Protein AF-A0A4D4LJD0-F1 (afdb_monomer)

Nearest PDB structures (foldseek):
  4jgb-assembly2_B  TM=9.086E-01  e=4.019E-17  Burkholderia pseudomallei K96243
  4jgb-assembly1_A  TM=9.087E-01  e=4.270E-17  Burkholderia pseudomallei K96243
  3dhn-assembly1_A  TM=8.933E-01  e=5.138E-14  Bacteroides thetaiotaomicron
  4r01-assembly1_A  TM=8.841E-01  e=6.555E-13  Streptococcus pneumoniae TIGR4
  3h2s-assembly1_B  TM=8.379E-01  e=2.349E-09  Lacticaseibacillus paracasei ATCC 334

pLDDT: mean 95.94, std 3.73, range [65.38, 98.88]

Structure (mmCIF, N/CA/C/O backbone):
data_AF-A0A4D4LJD0-F1
#
_entry.id   AF-A0A4D4LJD0-F1
#
loop_
_atom_site.group_PDB
_atom_site.id
_atom_site.type_symbol
_atom_site.label_atom_id
_atom_site.label_alt_id
_atom_site.label_comp_id
_atom_site.label_asym_id
_atom_site.label_entity_id
_atom_site.label_seq_id
_atom_site.pdbx_PDB_ins_code
_atom_site.Cartn_x
_atom_site.Cartn_y
_atom_site.Cartn_z
_atom_site.occupancy
_atom_site.B_iso_or_equiv
_atom_site.auth_seq_id
_atom_site.auth_comp_id
_atom_site.auth_asym_id
_atom_site.auth_atom_id
_atom_site.pdbx_PDB_model_num
ATOM 1 N N . MET A 1 1 ? -5.040 16.635 0.178 1.00 65.38 1 MET A N 1
ATOM 2 C CA . MET A 1 1 ? -4.398 15.712 1.140 1.00 65.38 1 MET A CA 1
ATOM 3 C C . MET A 1 1 ? -5.497 15.085 1.986 1.00 65.38 1 MET A C 1
ATOM 5 O O . MET A 1 1 ? -6.506 15.746 2.189 1.00 65.38 1 MET A O 1
ATOM 9 N N . LEU A 1 2 ? -5.352 13.824 2.397 1.00 83.06 2 LEU A N 1
ATOM 10 C CA . LEU A 1 2 ? -6.368 13.099 3.167 1.00 83.06 2 LEU A CA 1
ATOM 11 C C . LEU A 1 2 ? -6.482 13.700 4.582 1.00 83.06 2 LEU A C 1
ATOM 13 O O . LEU A 1 2 ? -5.538 13.611 5.368 1.00 83.06 2 LEU A O 1
ATOM 17 N N . ASP A 1 3 ? -7.604 14.363 4.868 1.00 92.44 3 ASP A N 1
ATOM 18 C CA . ASP A 1 3 ? -7.861 15.051 6.138 1.00 92.44 3 ASP A CA 1
ATOM 19 C C . ASP A 1 3 ? -8.404 14.082 7.198 1.00 92.44 3 ASP A C 1
ATOM 21 O O . ASP A 1 3 ? -9.413 13.410 6.984 1.00 92.44 3 ASP A O 1
ATOM 25 N N . ALA A 1 4 ? -7.742 14.011 8.355 1.00 95.88 4 ALA A N 1
ATOM 26 C CA . ALA A 1 4 ? -8.084 13.048 9.400 1.00 95.88 4 ALA A CA 1
ATOM 27 C C . ALA A 1 4 ? -9.468 13.303 10.018 1.00 95.88 4 ALA A C 1
ATOM 29 O O . ALA A 1 4 ? -10.163 12.347 10.358 1.00 95.88 4 ALA A O 1
ATOM 30 N N . ALA A 1 5 ? -9.883 14.568 10.155 1.00 96.12 5 ALA A N 1
ATOM 31 C CA . ALA A 1 5 ? -11.181 14.909 10.737 1.00 96.12 5 ALA A CA 1
ATOM 32 C C . ALA A 1 5 ? -12.332 14.507 9.804 1.00 96.12 5 ALA A C 1
ATOM 34 O O . ALA A 1 5 ? -13.302 13.890 10.244 1.00 96.12 5 ALA A O 1
ATOM 35 N N . SER A 1 6 ? -12.187 14.783 8.506 1.00 95.31 6 SER A N 1
ATOM 36 C CA . SER A 1 6 ? -13.123 14.350 7.471 1.00 95.31 6 SER A CA 1
ATOM 37 C C . SER A 1 6 ? -13.235 12.825 7.404 1.00 95.31 6 SER A C 1
ATOM 39 O O . SER A 1 6 ? -14.349 12.304 7.371 1.00 95.31 6 SER A O 1
ATOM 41 N N . VAL A 1 7 ? -12.110 12.098 7.466 1.00 96.31 7 VAL A N 1
ATOM 42 C CA . VAL A 1 7 ? -12.132 10.626 7.514 1.00 96.31 7 VAL A CA 1
ATOM 43 C C . VAL A 1 7 ? -12.836 10.136 8.773 1.00 96.31 7 VAL A C 1
ATOM 45 O O . VAL A 1 7 ? -13.724 9.300 8.665 1.00 96.31 7 VAL A O 1
ATOM 48 N N . ALA A 1 8 ? -12.500 10.673 9.949 1.00 97.19 8 ALA A N 1
ATOM 49 C CA . ALA A 1 8 ? -13.136 10.280 11.205 1.00 97.19 8 ALA A CA 1
ATOM 50 C C . ALA A 1 8 ? -14.661 10.468 11.153 1.00 97.19 8 ALA A C 1
ATOM 52 O O . ALA A 1 8 ? -15.401 9.589 11.581 1.00 97.19 8 ALA A O 1
ATOM 53 N N . ALA A 1 9 ? -15.147 11.572 10.583 1.00 95.69 9 ALA A N 1
ATOM 54 C CA . ALA A 1 9 ? -16.581 11.796 10.418 1.00 95.69 9 ALA A CA 1
ATOM 55 C C . ALA A 1 9 ? -17.243 10.770 9.475 1.00 95.69 9 ALA A C 1
ATOM 57 O O . ALA A 1 9 ? -18.384 10.375 9.705 1.00 95.69 9 ALA A O 1
ATOM 58 N N . GLY A 1 10 ? -16.532 10.324 8.433 1.00 95.62 10 GLY A N 1
ATOM 59 C CA . GLY A 1 10 ? -17.052 9.402 7.419 1.00 95.62 10 GLY A CA 1
ATOM 60 C C . GLY A 1 10 ? -17.043 7.918 7.799 1.00 95.62 10 GLY A C 1
ATOM 61 O O . GLY A 1 10 ? -17.689 7.131 7.115 1.00 95.62 10 GLY A O 1
ATOM 62 N N . ILE A 1 11 ? -16.333 7.520 8.861 1.00 96.19 11 ILE A N 1
ATOM 63 C CA . ILE A 1 11 ? -16.153 6.101 9.237 1.00 96.19 11 ILE A CA 1
ATOM 64 C C . ILE A 1 11 ? -16.968 5.673 10.464 1.00 96.19 11 ILE A C 1
ATOM 66 O O . ILE A 1 11 ? -16.764 4.584 11.004 1.00 96.19 11 ILE A O 1
ATOM 70 N N . SER A 1 12 ? -17.895 6.519 10.917 1.00 94.81 12 SER A N 1
ATOM 71 C CA . SER A 1 12 ? -18.744 6.207 12.065 1.00 94.81 12 SER A CA 1
ATOM 72 C C . SER A 1 12 ? -19.576 4.946 11.810 1.00 94.81 12 SER A C 1
ATOM 74 O O . SER A 1 12 ? -20.258 4.830 10.795 1.00 94.81 12 SER A O 1
ATOM 76 N N . GLY A 1 13 ? -19.509 3.991 12.739 1.00 95.19 13 GLY A N 1
ATOM 77 C CA . GLY A 1 13 ? -20.235 2.722 12.649 1.00 95.19 13 GLY A CA 1
ATOM 78 C C . GLY A 1 13 ? -19.604 1.661 11.739 1.00 95.19 13 GLY A C 1
ATOM 79 O O . GLY A 1 13 ? -20.151 0.566 11.671 1.00 95.19 13 GLY A O 1
ATOM 80 N N . LEU A 1 14 ? -18.469 1.936 11.083 1.00 97.38 14 LEU A N 1
ATOM 81 C CA . LEU A 1 14 ? -17.773 0.937 10.266 1.00 97.38 14 LEU A CA 1
ATOM 82 C C . LEU A 1 14 ? -16.958 -0.045 11.117 1.00 97.38 14 LEU A C 1
ATOM 84 O O . LEU A 1 14 ? -16.193 0.361 11.998 1.00 97.38 14 LEU A O 1
ATOM 88 N N . ASP A 1 15 ? -17.033 -1.328 10.767 1.00 97.75 15 ASP A N 1
ATOM 89 C CA . ASP A 1 15 ? -16.158 -2.368 11.319 1.00 97.75 15 ASP A CA 1
ATOM 90 C C . ASP A 1 15 ? -14.787 -2.386 10.627 1.00 97.75 15 ASP A C 1
ATOM 92 O O . ASP A 1 15 ? -13.752 -2.537 11.279 1.00 97.75 15 ASP A O 1
ATOM 96 N N . VAL A 1 16 ? -14.763 -2.187 9.304 1.00 98.44 16 VAL A N 1
ATOM 97 C CA . VAL A 1 16 ? -13.546 -2.211 8.480 1.00 98.44 16 VAL A CA 1
ATOM 98 C C . VAL A 1 16 ? -13.505 -0.998 7.549 1.00 98.44 16 VAL A C 1
ATOM 100 O O . VAL A 1 16 ? -14.482 -0.674 6.878 1.00 98.44 16 VAL A O 1
ATOM 103 N N . LEU A 1 17 ? -12.344 -0.349 7.485 1.00 98.31 17 LEU A N 1
ATOM 104 C CA . LEU A 1 17 ? -11.979 0.690 6.529 1.00 98.31 17 LEU A CA 1
ATOM 105 C C . LEU A 1 17 ? -10.886 0.147 5.605 1.00 98.31 17 LEU A C 1
ATOM 107 O O . LEU A 1 17 ? -9.785 -0.148 6.065 1.00 98.31 17 LEU A O 1
ATOM 111 N N . ILE A 1 18 ? -11.157 0.067 4.302 1.00 98.44 18 ILE A N 1
ATOM 112 C CA . ILE A 1 18 ? -10.149 -0.289 3.295 1.00 98.44 18 ILE A CA 1
ATOM 113 C C . ILE A 1 18 ? -9.705 0.984 2.572 1.00 98.44 18 ILE A C 1
ATOM 115 O O . ILE A 1 18 ? -10.501 1.654 1.917 1.00 98.44 18 ILE A O 1
ATOM 119 N N . SER A 1 19 ? -8.426 1.330 2.690 1.00 97.69 19 SER A N 1
ATOM 120 C CA . SER A 1 19 ? -7.820 2.473 2.016 1.00 97.69 19 SER A CA 1
ATOM 121 C C . SER A 1 19 ? -7.100 2.030 0.747 1.00 97.69 19 SER A C 1
ATOM 123 O O . SER A 1 19 ? -5.985 1.512 0.809 1.00 97.69 19 SER A O 1
ATOM 125 N N . GLY A 1 20 ? -7.704 2.331 -0.401 1.00 95.44 20 GLY A N 1
ATOM 126 C CA . GLY A 1 20 ? -7.057 2.315 -1.718 1.00 95.44 20 GLY A CA 1
ATOM 127 C C . GLY A 1 20 ? -6.480 3.673 -2.127 1.00 95.44 20 GLY A C 1
ATOM 128 O O . GLY A 1 20 ? -6.406 3.968 -3.317 1.00 95.44 20 GLY A O 1
ATOM 129 N N . PHE A 1 21 ? -6.168 4.553 -1.168 1.00 93.94 21 PHE A N 1
ATOM 130 C CA . PHE A 1 21 ? -5.644 5.884 -1.470 1.00 93.94 21 PHE A CA 1
ATOM 131 C C . PHE A 1 21 ? -4.293 5.808 -2.192 1.00 93.94 21 PHE A C 1
ATOM 133 O O . PHE A 1 21 ? -3.323 5.269 -1.666 1.00 93.94 21 PHE A O 1
ATOM 140 N N . GLN A 1 22 ? -4.226 6.462 -3.346 1.00 89.62 22 GLN A N 1
ATOM 141 C CA . GLN A 1 22 ? -2.995 6.821 -4.040 1.00 89.62 22 GLN A CA 1
ATOM 142 C C . GLN A 1 22 ? -3.196 8.172 -4.748 1.00 89.62 22 GLN A C 1
ATOM 144 O O . GLN A 1 22 ? -4.330 8.494 -5.128 1.00 89.62 22 GLN A O 1
ATOM 149 N N . PRO A 1 23 ? -2.130 8.963 -4.979 1.00 88.25 23 PRO A N 1
ATOM 150 C CA . PRO A 1 23 ? -2.224 10.233 -5.709 1.00 88.25 23 PRO A CA 1
ATOM 151 C C . PRO A 1 23 ? -2.865 10.097 -7.097 1.00 88.25 23 PRO A C 1
ATOM 153 O O . PRO A 1 23 ? -3.557 11.009 -7.552 1.00 88.25 23 PRO A O 1
ATOM 156 N N . GLY A 1 24 ? -2.675 8.939 -7.737 1.00 84.06 24 GLY A N 1
ATOM 157 C CA . GLY A 1 24 ? -3.232 8.606 -9.045 1.00 84.06 24 GLY A CA 1
ATOM 158 C C . GLY A 1 24 ? -4.755 8.446 -9.099 1.00 84.06 24 GLY A C 1
ATOM 159 O O . GLY A 1 24 ? -5.319 8.533 -10.178 1.00 84.06 24 GLY A O 1
ATOM 160 N N . ASN A 1 25 ? -5.467 8.298 -7.975 1.00 84.38 25 ASN A N 1
ATOM 161 C CA . ASN A 1 25 ? -6.932 8.132 -8.006 1.00 84.38 25 ASN A CA 1
ATOM 162 C C . ASN A 1 25 ? -7.676 9.367 -8.547 1.00 84.38 25 ASN A C 1
ATOM 164 O O . ASN A 1 25 ? -8.832 9.266 -8.945 1.00 84.38 25 ASN A O 1
ATOM 168 N N . ALA A 1 26 ? -7.027 10.534 -8.541 1.00 83.75 26 ALA A N 1
ATOM 169 C CA . ALA A 1 26 ? -7.548 11.767 -9.130 1.00 83.75 26 ALA A CA 1
ATOM 170 C C . ALA A 1 26 ? -6.959 12.060 -10.525 1.00 83.75 26 ALA A C 1
ATOM 172 O O . ALA A 1 26 ? -7.118 13.174 -11.033 1.00 83.75 26 ALA A O 1
ATOM 173 N N . ALA A 1 27 ? -6.223 11.111 -11.109 1.00 90.81 27 ALA A N 1
ATOM 174 C CA . ALA A 1 27 ? -5.559 11.279 -12.391 1.00 90.81 27 ALA A CA 1
ATOM 175 C C . ALA A 1 27 ? -6.505 11.041 -13.573 1.00 90.81 27 ALA A C 1
ATOM 177 O O . ALA A 1 27 ? -7.507 10.335 -13.467 1.00 90.81 27 ALA A O 1
ATOM 178 N N . LYS A 1 28 ? -6.162 11.633 -14.718 1.00 92.00 28 LYS A N 1
ATOM 179 C CA . LYS A 1 28 ? -6.918 11.479 -15.975 1.00 92.00 28 LYS A CA 1
ATOM 180 C C . LYS A 1 28 ? -6.492 10.259 -16.791 1.00 92.00 28 LYS A C 1
ATOM 182 O O . LYS A 1 28 ? -7.294 9.710 -17.538 1.00 92.00 28 LYS A O 1
ATOM 187 N N . ASP A 1 29 ? -5.225 9.882 -16.668 1.00 92.88 29 ASP A N 1
ATOM 188 C CA . ASP A 1 29 ? -4.587 8.794 -17.400 1.00 92.88 29 ASP A CA 1
ATOM 189 C C . ASP A 1 29 ? -3.361 8.270 -16.628 1.00 92.88 29 ASP A C 1
ATOM 191 O O . ASP A 1 29 ? -3.058 8.706 -15.510 1.00 92.88 29 ASP A O 1
ATOM 195 N N . ILE A 1 30 ? -2.651 7.308 -17.221 1.00 89.50 30 ILE A N 1
ATOM 196 C CA . ILE A 1 30 ? -1.475 6.687 -16.607 1.00 89.50 30 ILE A CA 1
ATOM 197 C C . ILE A 1 30 ? -0.292 7.654 -16.468 1.00 89.50 30 ILE A C 1
ATOM 199 O O . ILE A 1 30 ? 0.440 7.581 -15.484 1.00 89.50 30 ILE A O 1
ATOM 203 N N . ALA A 1 31 ? -0.113 8.595 -17.398 1.00 93.25 31 ALA A N 1
ATOM 204 C CA . ALA A 1 31 ? 0.985 9.555 -17.336 1.00 93.25 31 ALA A CA 1
ATOM 205 C C . ALA A 1 31 ? 0.767 10.557 -16.192 1.00 93.25 31 ALA A C 1
ATOM 207 O O . ALA A 1 31 ? 1.690 10.829 -15.424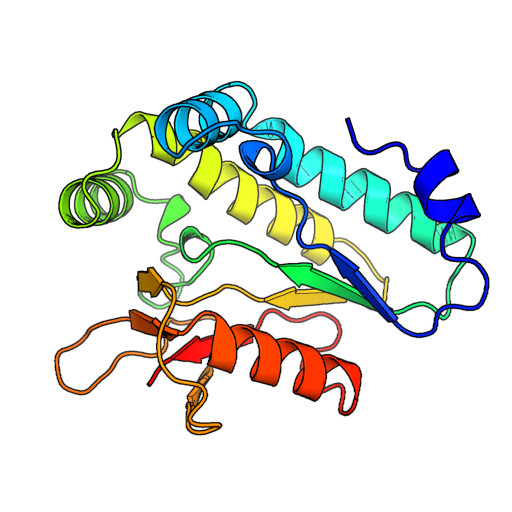 1.00 93.25 31 ALA A O 1
ATOM 208 N N . ASP A 1 32 ? -0.466 11.042 -16.021 1.00 94.81 32 ASP A N 1
ATOM 209 C CA . ASP A 1 32 ? -0.867 11.890 -14.894 1.00 94.81 32 ASP A CA 1
ATOM 210 C C . ASP A 1 32 ? -0.801 11.116 -13.565 1.00 94.81 32 ASP A C 1
ATOM 212 O O . ASP A 1 32 ? -0.360 11.656 -12.551 1.00 94.81 32 ASP A O 1
ATOM 216 N N . THR A 1 33 ? -1.143 9.822 -13.571 1.00 93.56 33 THR A N 1
ATOM 217 C CA . THR A 1 33 ? -0.976 8.935 -12.405 1.00 93.56 33 THR A CA 1
ATOM 218 C C . THR A 1 33 ? 0.491 8.896 -11.984 1.00 93.56 33 THR A C 1
ATOM 220 O O . THR A 1 33 ? 0.813 9.211 -10.840 1.00 93.56 33 THR A O 1
ATOM 223 N N . VAL A 1 34 ? 1.392 8.580 -12.917 1.00 94.31 34 VAL A N 1
ATOM 224 C CA . VAL A 1 34 ? 2.838 8.513 -12.675 1.00 94.31 34 VAL A CA 1
ATOM 225 C C . VAL A 1 34 ? 3.377 9.857 -12.185 1.00 94.31 34 VAL A C 1
ATOM 227 O O . VAL A 1 34 ? 4.068 9.901 -11.167 1.00 94.31 34 VAL A O 1
ATOM 230 N N . ALA A 1 35 ? 3.018 10.963 -12.842 1.00 95.62 35 ALA A N 1
ATOM 231 C CA . ALA A 1 35 ? 3.459 12.299 -12.451 1.00 95.62 35 ALA A CA 1
ATOM 232 C C . ALA A 1 35 ? 3.020 12.663 -11.022 1.00 95.62 35 ALA A C 1
ATOM 234 O O . ALA A 1 35 ? 3.837 13.120 -10.221 1.00 95.62 35 ALA A O 1
ATOM 235 N N . ARG A 1 36 ? 1.753 12.413 -10.665 1.00 95.06 36 ARG A N 1
ATOM 236 C CA . ARG A 1 36 ? 1.219 12.678 -9.316 1.00 95.06 36 ARG A CA 1
ATOM 237 C C . ARG A 1 36 ? 1.851 11.794 -8.254 1.00 95.06 36 ARG A C 1
ATOM 239 O O . ARG A 1 36 ? 2.119 12.275 -7.156 1.00 95.06 36 ARG A O 1
ATOM 246 N N . SER A 1 37 ? 2.096 10.526 -8.574 1.00 94.38 37 SER A N 1
ATOM 247 C CA . SER A 1 37 ? 2.740 9.581 -7.662 1.00 94.38 37 SER A CA 1
ATOM 248 C C . SER A 1 37 ? 4.179 9.981 -7.330 1.00 94.38 37 SER A C 1
ATOM 250 O O . SER A 1 37 ? 4.638 9.702 -6.223 1.00 94.38 37 SER A O 1
ATOM 252 N N . ILE A 1 38 ? 4.872 10.648 -8.261 1.00 95.19 38 ILE A N 1
ATOM 253 C CA . ILE A 1 38 ? 6.248 11.144 -8.099 1.00 95.19 38 ILE A CA 1
ATOM 254 C C . ILE A 1 38 ? 6.294 12.503 -7.388 1.00 95.19 38 ILE A C 1
ATOM 256 O O . ILE A 1 38 ? 7.235 12.760 -6.640 1.00 95.19 38 ILE A O 1
ATOM 260 N N . ALA A 1 39 ? 5.308 13.373 -7.628 1.00 95.50 39 ALA A N 1
ATOM 261 C CA . ALA A 1 39 ? 5.352 14.786 -7.242 1.00 95.50 39 ALA A CA 1
ATOM 262 C C . ALA A 1 39 ? 5.555 15.027 -5.736 1.00 95.50 39 ALA A C 1
ATOM 264 O O . ALA A 1 39 ? 6.258 15.962 -5.358 1.00 95.50 39 ALA A O 1
ATOM 265 N N . ASP A 1 40 ? 4.954 14.192 -4.886 1.00 94.44 40 ASP A N 1
ATOM 266 C CA . ASP A 1 40 ? 5.126 14.244 -3.433 1.00 94.44 40 ASP A CA 1
ATOM 267 C C . ASP A 1 40 ? 5.170 12.822 -2.847 1.00 94.44 40 ASP A C 1
ATOM 269 O O . ASP A 1 40 ? 4.124 12.248 -2.541 1.00 94.44 40 ASP A O 1
ATOM 273 N N . PRO A 1 41 ? 6.359 12.229 -2.642 1.00 90.81 41 PRO A N 1
ATOM 274 C CA . PRO A 1 41 ? 6.471 10.902 -2.040 1.00 90.81 41 PRO A CA 1
ATOM 275 C C . PRO A 1 41 ? 6.111 10.883 -0.546 1.00 90.81 41 PRO A C 1
ATOM 277 O O . PRO A 1 41 ? 5.895 9.815 0.024 1.00 90.81 41 PRO A O 1
ATOM 280 N N . THR A 1 42 ? 6.010 12.037 0.123 1.00 95.56 42 THR A N 1
ATOM 281 C CA . THR A 1 42 ? 5.634 12.087 1.545 1.00 95.56 42 THR A CA 1
ATOM 282 C C . THR A 1 42 ? 4.136 11.867 1.754 1.00 95.56 42 THR A C 1
ATOM 284 O O . THR A 1 42 ? 3.705 11.508 2.856 1.00 95.56 42 THR A O 1
ATOM 287 N N . VAL A 1 43 ? 3.337 12.020 0.693 1.00 95.69 43 VAL A N 1
ATOM 288 C CA . VAL A 1 43 ? 1.876 11.903 0.727 1.00 95.69 43 VAL A CA 1
ATOM 289 C C . VAL A 1 43 ? 1.402 10.538 1.227 1.00 95.69 43 VAL A C 1
ATOM 291 O O . VAL A 1 43 ? 0.404 10.476 1.939 1.00 95.69 43 VAL A O 1
ATOM 294 N N . TYR A 1 44 ? 2.127 9.455 0.932 1.00 96.62 44 TYR A N 1
ATOM 295 C CA . TYR A 1 44 ? 1.772 8.096 1.352 1.00 96.62 44 TYR A CA 1
ATOM 296 C C . TYR A 1 44 ? 1.898 7.932 2.872 1.00 96.62 44 TYR A C 1
ATOM 298 O O . TYR A 1 44 ? 0.958 7.499 3.542 1.00 96.62 44 TYR A O 1
ATOM 306 N N . ALA A 1 45 ? 3.034 8.344 3.444 1.00 97.38 45 ALA A N 1
ATOM 307 C CA . ALA A 1 45 ? 3.254 8.309 4.888 1.00 97.38 45 ALA A CA 1
ATOM 308 C C . ALA A 1 45 ? 2.328 9.286 5.630 1.00 97.38 45 ALA A C 1
ATOM 310 O O . ALA A 1 45 ? 1.854 8.994 6.729 1.00 97.38 45 ALA A O 1
ATOM 311 N N . THR A 1 46 ? 2.035 10.437 5.026 1.00 97.38 46 THR A N 1
ATOM 312 C CA . THR A 1 46 ? 1.080 11.404 5.574 1.00 97.38 46 THR A CA 1
ATOM 313 C C . THR A 1 46 ? -0.349 10.868 5.545 1.00 97.38 46 THR A C 1
ATOM 315 O O . THR A 1 46 ? -1.040 10.979 6.552 1.00 97.38 46 THR A O 1
ATOM 318 N N . ALA A 1 47 ? -0.772 10.194 4.473 1.00 97.31 47 ALA A N 1
ATOM 319 C CA . ALA A 1 47 ? -2.064 9.517 4.423 1.00 97.31 47 ALA A CA 1
ATOM 320 C C . ALA A 1 47 ? -2.166 8.414 5.487 1.00 97.31 47 ALA A C 1
ATOM 322 O O . ALA A 1 47 ? -3.164 8.362 6.201 1.00 97.31 47 ALA A O 1
ATOM 323 N N . ALA A 1 48 ? -1.121 7.596 5.671 1.00 98.19 48 ALA A N 1
ATOM 324 C CA . ALA A 1 48 ? -1.081 6.598 6.741 1.00 98.19 48 ALA A CA 1
ATOM 325 C C . ALA A 1 48 ? -1.234 7.239 8.134 1.00 98.19 48 ALA A C 1
ATOM 327 O O . ALA A 1 48 ? -2.048 6.780 8.934 1.00 98.19 48 ALA A O 1
ATOM 328 N N . ARG A 1 49 ? -0.522 8.343 8.410 1.00 98.38 49 ARG A N 1
ATOM 329 C CA . ARG A 1 49 ? -0.678 9.108 9.661 1.00 98.38 49 ARG A CA 1
ATOM 330 C C . ARG A 1 49 ? -2.096 9.654 9.830 1.00 98.38 49 ARG A C 1
ATOM 332 O O . ARG A 1 49 ? -2.659 9.512 10.913 1.00 98.38 49 ARG A O 1
ATOM 339 N N . SER A 1 50 ? -2.687 10.231 8.784 1.00 98.06 50 SER A N 1
ATOM 340 C CA . SER A 1 50 ? -4.059 10.751 8.824 1.00 98.06 50 SER A CA 1
ATOM 341 C C . SER A 1 50 ? -5.092 9.653 9.084 1.00 98.06 50 SER A C 1
ATOM 343 O O . SER A 1 50 ? -5.990 9.848 9.900 1.00 98.06 50 SER A O 1
ATOM 345 N N . LEU A 1 51 ? -4.951 8.489 8.443 1.00 98.19 51 LEU A N 1
ATOM 346 C CA . LEU A 1 51 ? -5.824 7.333 8.665 1.00 98.19 51 LEU A CA 1
ATOM 347 C C . LEU A 1 51 ? -5.716 6.838 10.110 1.00 98.19 51 LEU A C 1
ATOM 349 O O . LEU A 1 51 ? -6.729 6.706 10.788 1.00 98.19 51 LEU A O 1
ATOM 353 N N . LEU A 1 52 ? -4.496 6.638 10.621 1.00 98.12 52 LEU A N 1
ATOM 354 C CA . LEU A 1 52 ? -4.283 6.243 12.016 1.00 98.12 52 LEU A CA 1
ATOM 355 C C . LEU A 1 52 ? -4.856 7.267 13.005 1.00 98.12 52 LEU A C 1
ATOM 357 O O . LEU A 1 52 ? -5.445 6.876 14.012 1.00 98.12 52 LEU A O 1
ATOM 361 N N . LYS A 1 53 ? -4.712 8.564 12.705 1.00 98.00 53 LYS A N 1
ATOM 362 C CA . LYS A 1 53 ? -5.271 9.652 13.511 1.00 98.00 53 LYS A CA 1
ATOM 363 C C . LYS A 1 53 ? -6.799 9.601 13.540 1.00 98.00 53 LYS A C 1
ATOM 365 O O . LYS A 1 53 ? -7.387 9.752 14.606 1.00 98.00 53 LYS A O 1
ATOM 370 N N . ALA A 1 54 ? -7.443 9.345 12.402 1.00 97.19 54 ALA A N 1
ATOM 371 C CA . ALA A 1 54 ? -8.898 9.226 12.313 1.00 97.19 54 ALA A CA 1
ATOM 372 C C . ALA A 1 54 ? -9.458 8.047 13.135 1.00 97.19 54 ALA A C 1
ATOM 374 O O . ALA A 1 54 ? -10.547 8.141 13.706 1.00 97.19 54 ALA A O 1
ATOM 375 N N . LEU A 1 55 ? -8.692 6.957 13.252 1.00 97.31 55 LEU A N 1
ATOM 376 C CA . LEU A 1 55 ? -9.054 5.790 14.064 1.00 97.31 55 LEU A CA 1
ATOM 377 C C . LEU A 1 55 ? -8.953 6.039 15.576 1.00 97.31 55 LEU A C 1
ATOM 379 O O . LEU A 1 55 ? -9.404 5.201 16.358 1.00 97.31 55 LEU A O 1
ATOM 383 N N . GLU A 1 56 ? -8.381 7.161 16.030 1.00 96.00 56 GLU A N 1
ATOM 384 C CA . GLU A 1 56 ? -8.299 7.452 17.465 1.00 96.00 56 GLU A CA 1
ATOM 385 C C . GLU A 1 56 ? -9.677 7.547 18.122 1.00 96.00 56 GLU A C 1
ATOM 387 O O . GLU A 1 56 ? -9.860 7.008 19.215 1.00 96.00 56 GLU A O 1
ATOM 392 N N . SER A 1 57 ? -10.647 8.148 17.428 1.00 96.19 57 SER A N 1
ATOM 393 C CA . SER A 1 57 ? -12.051 8.216 17.848 1.00 96.19 57 SER A CA 1
ATOM 394 C C . SER A 1 57 ? -12.871 6.974 17.471 1.00 96.19 57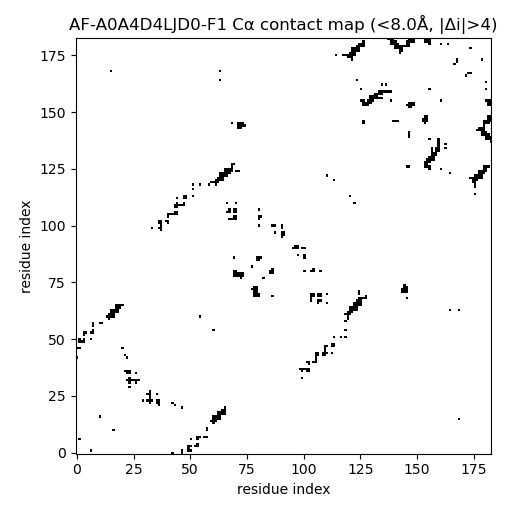 SER A C 1
ATOM 396 O O . SER A 1 57 ? -14.022 6.861 17.886 1.00 96.19 57 SER A O 1
ATOM 398 N N . HIS A 1 58 ? -12.281 6.017 16.746 1.00 96.56 58 HIS A N 1
ATOM 399 C CA . HIS A 1 58 ? -12.932 4.795 16.262 1.00 96.56 58 HIS A CA 1
ATOM 400 C C . HIS A 1 58 ? -12.098 3.549 16.603 1.00 96.56 58 HIS A C 1
ATOM 402 O O . HIS A 1 58 ? -11.661 2.822 15.711 1.00 96.56 58 HIS A O 1
ATOM 408 N N . PRO A 1 59 ? -11.859 3.253 17.896 1.00 93.81 59 PRO A N 1
ATOM 409 C CA 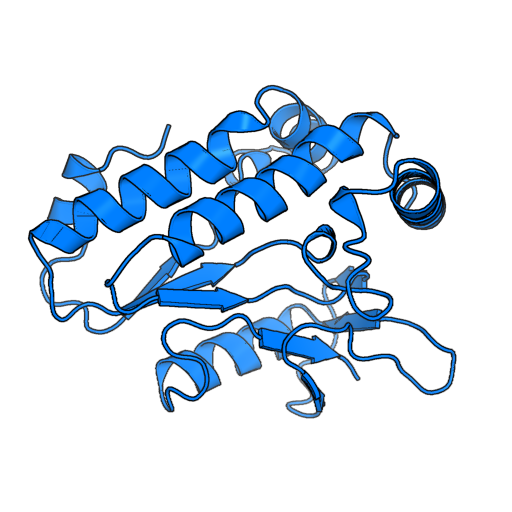. PRO A 1 59 ? -10.897 2.228 18.307 1.00 93.81 59 PRO A CA 1
ATOM 410 C C . PRO A 1 59 ? -11.257 0.798 17.876 1.00 93.81 59 PRO A C 1
ATOM 412 O O . PRO A 1 59 ? -10.390 -0.070 17.922 1.00 93.81 59 PRO A O 1
ATOM 415 N N . ARG A 1 60 ? -12.514 0.546 17.481 1.00 95.00 60 ARG A N 1
ATOM 416 C CA . ARG A 1 60 ? -12.982 -0.762 16.994 1.00 95.00 60 ARG A CA 1
ATOM 417 C C . ARG A 1 60 ? -12.847 -0.939 15.481 1.00 95.00 60 ARG A C 1
ATOM 419 O O . ARG A 1 60 ? -12.864 -2.075 15.026 1.00 95.00 60 ARG A O 1
ATOM 426 N N . THR A 1 61 ? -12.721 0.147 14.717 1.00 98.06 61 THR A N 1
ATOM 427 C CA . THR A 1 61 ? -12.610 0.072 13.257 1.00 98.06 61 THR A CA 1
ATOM 428 C C . THR A 1 61 ? -11.231 -0.454 12.881 1.00 98.06 61 THR A C 1
ATOM 430 O O . THR A 1 61 ? -10.207 0.092 13.302 1.00 98.06 61 THR A O 1
ATOM 433 N N . ARG A 1 62 ? -11.195 -1.515 12.076 1.00 98.38 62 ARG A N 1
ATOM 434 C CA . ARG A 1 62 ? -9.959 -2.069 11.520 1.00 98.38 62 ARG A CA 1
ATOM 435 C C . ARG A 1 62 ? -9.608 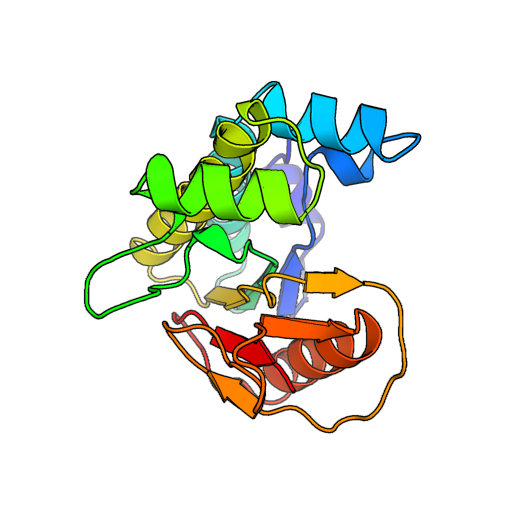-1.387 10.203 1.00 98.38 62 ARG A C 1
ATOM 437 O O . ARG A 1 62 ? -10.479 -1.153 9.377 1.00 98.38 62 ARG A O 1
ATOM 444 N N . LEU A 1 63 ? -8.331 -1.099 9.991 1.00 98.81 63 LEU A N 1
ATOM 445 C CA . LEU A 1 63 ? -7.813 -0.495 8.768 1.00 98.81 63 LEU A CA 1
ATOM 446 C C . LEU A 1 63 ? -7.104 -1.538 7.904 1.00 98.81 63 LEU A C 1
ATOM 448 O O . LEU A 1 63 ? -6.204 -2.217 8.380 1.00 98.81 63 LEU A O 1
ATOM 452 N N . ILE A 1 64 ? -7.430 -1.605 6.619 1.00 98.88 64 ILE A N 1
ATOM 453 C CA . ILE A 1 64 ? -6.649 -2.326 5.611 1.00 98.88 64 ILE A CA 1
ATOM 454 C C . ILE A 1 64 ? -6.108 -1.288 4.629 1.00 98.88 64 ILE A C 1
ATOM 456 O O . ILE A 1 64 ? -6.874 -0.519 4.058 1.00 98.88 64 ILE A O 1
ATOM 460 N N . VAL A 1 65 ? -4.793 -1.228 4.441 1.00 98.81 65 VAL A N 1
ATOM 461 C CA . VAL A 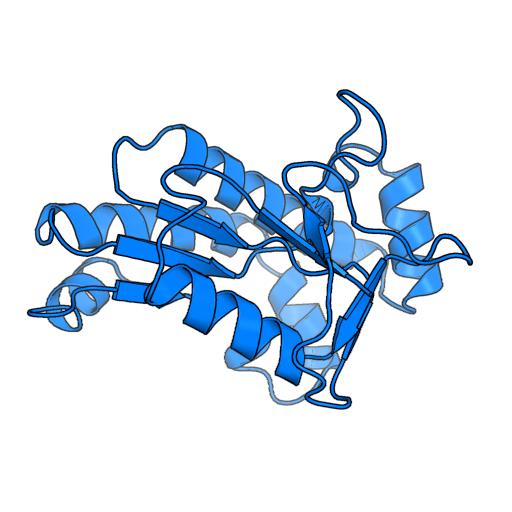1 65 ? -4.150 -0.310 3.490 1.00 98.81 65 VAL A CA 1
ATOM 462 C C . VAL A 1 65 ? -3.650 -1.098 2.291 1.00 98.81 65 VAL A C 1
ATOM 464 O O . VAL A 1 65 ? -2.866 -2.030 2.458 1.00 98.81 65 VAL A O 1
ATOM 467 N N . ILE A 1 66 ? -4.064 -0.694 1.089 1.00 98.56 66 ILE A N 1
ATOM 468 C CA . ILE A 1 66 ? -3.460 -1.163 -0.158 1.00 98.56 66 ILE A CA 1
ATOM 469 C C . ILE A 1 66 ? -2.138 -0.414 -0.341 1.00 98.56 66 ILE A C 1
ATOM 471 O O . ILE A 1 66 ? -2.092 0.813 -0.426 1.00 98.56 66 ILE A O 1
ATOM 475 N N . GLY A 1 67 ? -1.056 -1.175 -0.309 1.00 97.44 67 GLY A N 1
ATOM 476 C CA . GLY A 1 67 ? 0.318 -0.717 -0.334 1.00 97.44 67 GLY A CA 1
ATOM 477 C C . GLY A 1 67 ? 0.971 -0.796 -1.707 1.00 97.44 67 GLY A C 1
ATOM 478 O O . GLY A 1 67 ? 0.314 -0.680 -2.735 1.00 97.44 67 GLY A O 1
ATOM 479 N N . GLY A 1 68 ? 2.287 -1.017 -1.708 1.00 96.12 68 GLY A N 1
ATOM 480 C CA . GLY A 1 68 ? 3.073 -1.241 -2.921 1.00 96.12 68 GLY A CA 1
ATOM 481 C C . GLY A 1 68 ? 4.014 -2.439 -2.789 1.00 96.12 68 GLY A C 1
ATOM 482 O O . GLY A 1 68 ? 4.458 -2.775 -1.689 1.00 96.12 68 GLY A O 1
ATOM 483 N N . ALA A 1 69 ? 4.346 -3.070 -3.916 1.00 96.38 69 ALA A N 1
ATOM 484 C CA . ALA A 1 69 ? 5.231 -4.237 -3.965 1.00 96.38 69 ALA A CA 1
ATOM 485 C C . ALA A 1 69 ? 6.675 -3.927 -3.528 1.00 96.38 69 ALA A C 1
ATOM 487 O O . ALA A 1 69 ? 7.391 -4.801 -3.049 1.00 96.38 69 ALA A O 1
ATOM 488 N N . GLY A 1 70 ? 7.123 -2.671 -3.639 1.00 95.62 70 GLY A N 1
ATOM 489 C CA . GLY A 1 70 ? 8.492 -2.300 -3.270 1.00 95.62 70 GLY A CA 1
ATOM 490 C C . GLY A 1 70 ? 8.813 -2.397 -1.778 1.00 95.62 70 GLY A C 1
ATOM 491 O O . GLY A 1 70 ? 9.985 -2.396 -1.422 1.00 95.62 70 GLY A O 1
ATOM 492 N N . SER A 1 71 ? 7.811 -2.510 -0.900 1.00 97.19 71 SER A N 1
ATOM 493 C CA . SER A 1 71 ? 8.046 -2.764 0.527 1.00 97.19 71 SER A CA 1
ATOM 494 C C . SER A 1 71 ? 8.304 -4.238 0.861 1.00 97.19 71 SER A C 1
ATOM 496 O O . SER A 1 71 ? 8.539 -4.549 2.032 1.00 97.19 71 SER A O 1
ATOM 498 N N . LEU A 1 72 ? 8.190 -5.142 -0.118 1.00 97.69 72 LEU A N 1
ATOM 499 C CA . LEU A 1 72 ? 8.478 -6.565 0.048 1.00 97.69 72 LEU A CA 1
ATOM 500 C C . LEU A 1 72 ? 9.988 -6.813 0.151 1.00 97.69 72 LEU A C 1
ATOM 502 O O . LEU A 1 72 ? 10.800 -6.101 -0.447 1.00 97.69 72 LEU A O 1
ATOM 506 N N . GLU A 1 73 ? 10.336 -7.843 0.916 1.00 96.75 73 GLU A N 1
ATOM 507 C CA . GLU A 1 73 ? 11.696 -8.363 1.022 1.00 96.75 73 GLU A CA 1
ATOM 508 C C . GLU A 1 73 ? 11.946 -9.340 -0.120 1.00 96.75 73 GLU A C 1
ATOM 510 O O . GLU A 1 73 ? 11.237 -10.333 -0.246 1.00 96.75 73 GLU A O 1
ATOM 515 N N . ILE A 1 74 ? 12.932 -9.066 -0.966 1.00 94.25 74 ILE A N 1
ATOM 516 C CA . ILE A 1 74 ? 13.281 -9.982 -2.061 1.00 94.25 74 ILE A CA 1
ATOM 517 C C . ILE A 1 74 ? 14.223 -11.094 -1.592 1.00 94.25 74 ILE A C 1
ATOM 519 O O . ILE A 1 74 ? 14.222 -12.189 -2.142 1.00 94.25 74 ILE A O 1
ATOM 523 N N . GLU A 1 75 ? 14.975 -10.814 -0.533 1.00 91.50 75 GLU A N 1
ATOM 524 C CA . GLU A 1 75 ? 15.839 -11.725 0.208 1.00 91.50 75 GLU A CA 1
ATOM 525 C C . GLU A 1 75 ? 15.761 -11.331 1.691 1.00 91.50 75 GLU A C 1
ATOM 527 O O . GLU A 1 75 ? 15.371 -10.196 1.989 1.00 91.50 75 GLU A O 1
ATOM 532 N N . PRO A 1 76 ? 16.108 -12.221 2.640 1.00 90.81 76 PRO A N 1
ATOM 533 C CA . PRO A 1 76 ? 16.054 -11.901 4.065 1.00 90.81 76 PRO A CA 1
ATOM 534 C C . PRO A 1 76 ? 16.782 -10.591 4.407 1.00 90.81 76 PRO A C 1
ATOM 536 O O . PRO A 1 76 ? 18.000 -10.492 4.264 1.00 90.81 76 PRO A O 1
ATOM 539 N N . GLY A 1 77 ? 16.030 -9.584 4.864 1.00 90.62 77 GLY A N 1
ATOM 540 C CA . GLY A 1 77 ? 16.568 -8.265 5.223 1.00 90.62 77 GLY A CA 1
ATOM 541 C C . GLY A 1 77 ? 16.843 -7.312 4.051 1.00 90.62 77 GLY A C 1
ATOM 542 O O . GLY A 1 77 ? 17.280 -6.187 4.290 1.00 90.62 77 GLY A O 1
ATOM 543 N N . VAL A 1 78 ? 16.562 -7.711 2.806 1.00 94.75 78 VAL A N 1
ATOM 544 C CA . VAL A 1 78 ? 16.740 -6.881 1.604 1.00 94.75 78 VAL A CA 1
ATOM 545 C C . VAL A 1 78 ? 15.376 -6.450 1.071 1.00 94.75 78 VAL A C 1
ATOM 547 O O . VAL A 1 78 ? 14.701 -7.186 0.350 1.00 94.75 78 VAL A O 1
ATOM 550 N N . VAL A 1 79 ? 14.960 -5.232 1.416 1.00 96.50 79 VAL A N 1
ATOM 551 C CA . VAL A 1 79 ? 13.717 -4.622 0.918 1.00 96.50 79 VAL A CA 1
ATOM 552 C C . VAL A 1 79 ? 13.967 -3.974 -0.443 1.00 96.50 79 VAL A C 1
ATOM 554 O O . VAL A 1 79 ? 14.893 -3.177 -0.590 1.00 96.50 79 VAL A O 1
ATOM 557 N N . ARG A 1 80 ? 13.116 -4.252 -1.442 1.00 95.50 80 ARG A N 1
ATOM 558 C CA . ARG A 1 80 ? 13.311 -3.740 -2.815 1.00 95.50 80 ARG A CA 1
ATOM 559 C C . ARG A 1 80 ? 13.446 -2.215 -2.879 1.00 95.50 80 ARG A C 1
ATOM 561 O O . ARG A 1 80 ? 14.304 -1.712 -3.594 1.00 95.50 80 ARG A O 1
ATOM 568 N N . ALA A 1 81 ? 12.618 -1.476 -2.142 1.00 96.81 81 ALA A N 1
ATOM 569 C CA . ALA A 1 81 ? 12.637 -0.010 -2.132 1.00 96.81 81 ALA A CA 1
ATOM 570 C C . ALA A 1 81 ? 13.946 0.602 -1.588 1.00 96.81 81 ALA A C 1
ATOM 572 O O . ALA A 1 81 ? 14.209 1.782 -1.838 1.00 96.81 81 ALA A O 1
ATOM 573 N N . ASP A 1 82 ? 14.751 -0.184 -0.867 1.00 96.25 82 ASP A N 1
ATOM 574 C CA . ASP A 1 82 ? 15.993 0.265 -0.230 1.00 96.25 82 ASP A CA 1
ATOM 575 C C . ASP A 1 82 ? 17.223 0.075 -1.136 1.00 96.25 82 ASP A C 1
ATOM 577 O O . ASP A 1 82 ? 18.302 0.565 -0.808 1.00 96.25 82 ASP A O 1
ATOM 581 N N . SER A 1 83 ? 17.068 -0.585 -2.291 1.00 95.69 83 SER A N 1
ATOM 582 C CA . SER A 1 83 ? 18.132 -0.780 -3.280 1.00 95.69 83 SER A CA 1
ATOM 583 C C . SER A 1 83 ? 17.791 -0.125 -4.614 1.00 95.69 83 SER A C 1
ATOM 585 O O . SER A 1 83 ? 16.868 -0.540 -5.315 1.00 95.69 83 SER A O 1
ATOM 587 N N . ASP A 1 84 ? 18.584 0.874 -4.997 1.00 95.38 84 ASP A N 1
ATOM 588 C CA . ASP A 1 84 ? 18.434 1.590 -6.266 1.00 95.38 84 ASP A CA 1
ATOM 589 C C . ASP A 1 84 ? 18.574 0.666 -7.476 1.00 95.38 84 ASP A C 1
ATOM 591 O O . ASP A 1 84 ? 17.836 0.813 -8.445 1.00 95.38 84 ASP A O 1
ATOM 595 N N . GLU A 1 85 ? 19.495 -0.294 -7.427 1.00 94.94 85 GLU A N 1
ATOM 596 C CA . GLU A 1 85 ? 19.721 -1.243 -8.519 1.00 94.94 85 GLU A CA 1
ATOM 597 C C . GLU A 1 85 ? 18.483 -2.114 -8.761 1.00 94.94 85 GLU A C 1
ATOM 599 O O . GLU A 1 85 ? 17.956 -2.170 -9.874 1.00 94.94 85 GLU A O 1
ATOM 604 N N . LEU A 1 86 ? 17.976 -2.740 -7.697 1.00 93.19 86 LEU A N 1
ATOM 605 C CA . LEU A 1 86 ? 16.821 -3.636 -7.759 1.00 93.19 86 LEU A CA 1
ATOM 606 C C . LEU A 1 86 ? 15.551 -2.877 -8.140 1.00 93.19 86 LEU A C 1
ATOM 608 O O . LEU A 1 86 ? 14.741 -3.355 -8.940 1.00 93.19 86 LEU A O 1
ATOM 612 N N . LEU A 1 87 ? 15.390 -1.675 -7.588 1.00 94.38 87 LEU A N 1
ATOM 613 C CA . LEU A 1 87 ? 14.262 -0.810 -7.871 1.00 94.38 87 LEU A CA 1
ATOM 614 C C . LEU A 1 87 ? 14.275 -0.333 -9.325 1.00 94.38 87 LEU A C 1
ATOM 616 O O . LEU A 1 87 ? 13.273 -0.500 -10.011 1.00 94.38 87 LEU A O 1
ATOM 620 N N . HIS A 1 88 ? 15.391 0.205 -9.825 1.00 95.81 88 HIS A N 1
ATOM 621 C CA . HIS A 1 88 ? 15.477 0.660 -11.214 1.00 95.81 88 HIS A CA 1
ATOM 622 C C . HIS A 1 88 ? 15.326 -0.492 -12.209 1.00 95.81 88 HIS A C 1
ATOM 624 O O . HIS A 1 88 ? 14.615 -0.322 -13.191 1.00 95.81 88 HIS A O 1
ATOM 630 N N . SER A 1 89 ? 15.900 -1.667 -11.929 1.00 93.06 89 SER A N 1
ATOM 631 C CA . SER A 1 89 ? 15.700 -2.864 -12.759 1.00 93.06 89 SER A CA 1
ATOM 632 C C . SER A 1 89 ? 14.215 -3.240 -12.867 1.00 93.06 89 SER A C 1
ATOM 634 O O . SER A 1 89 ? 13.697 -3.455 -13.962 1.00 93.06 89 SER A O 1
ATOM 636 N N . SER A 1 90 ? 13.493 -3.221 -11.739 1.00 91.31 90 SER A N 1
ATOM 637 C CA . SER A 1 90 ? 12.051 -3.512 -11.712 1.00 91.31 90 SER A CA 1
ATOM 638 C C . SER A 1 90 ? 11.233 -2.454 -12.468 1.00 91.31 90 SER A C 1
ATOM 640 O O . SER A 1 90 ? 10.292 -2.788 -13.181 1.00 91.31 90 SER A O 1
ATOM 642 N N . LEU A 1 91 ? 11.588 -1.170 -12.339 1.00 94.19 91 LEU A N 1
ATOM 643 C CA . LEU A 1 91 ? 10.909 -0.078 -13.049 1.00 94.19 91 LEU A CA 1
ATOM 644 C C . LEU A 1 91 ? 11.151 -0.134 -14.560 1.00 94.19 91 LEU A C 1
ATOM 646 O O . LEU A 1 91 ? 10.199 0.023 -15.321 1.00 94.19 91 LEU A O 1
ATOM 650 N N . ASP A 1 92 ? 12.389 -0.406 -14.981 1.00 93.44 92 ASP A N 1
ATOM 651 C CA . ASP A 1 92 ? 12.755 -0.554 -16.391 1.00 93.44 92 ASP A CA 1
ATOM 652 C C . ASP A 1 92 ? 11.967 -1.733 -17.015 1.00 93.44 92 ASP A C 1
ATOM 654 O O . ASP A 1 92 ? 11.417 -1.592 -18.108 1.00 93.44 92 ASP A O 1
ATOM 658 N N . ALA A 1 93 ? 11.808 -2.855 -16.294 1.00 89.88 93 ALA A N 1
ATOM 659 C CA . ALA A 1 93 ? 11.004 -4.005 -16.733 1.00 89.88 93 ALA A CA 1
ATOM 660 C C . ALA A 1 93 ? 9.498 -3.700 -16.861 1.00 89.88 93 ALA A C 1
ATOM 662 O O . ALA A 1 93 ? 8.834 -4.234 -17.749 1.00 89.88 93 ALA A O 1
ATOM 663 N N . LEU A 1 94 ? 8.965 -2.822 -16.005 1.00 88.06 94 LEU A N 1
ATOM 664 C CA . LEU A 1 94 ? 7.569 -2.365 -16.040 1.00 88.06 94 LEU A CA 1
ATOM 665 C C . LEU A 1 94 ? 7.337 -1.189 -17.009 1.00 88.06 94 LEU A C 1
ATOM 667 O O . LEU A 1 94 ? 6.205 -0.729 -17.155 1.00 88.06 94 LEU A O 1
ATOM 671 N N . GLY A 1 95 ? 8.387 -0.666 -17.652 1.00 90.75 95 GLY A N 1
ATOM 672 C CA . GLY A 1 95 ? 8.295 0.513 -18.517 1.00 90.75 95 GLY A CA 1
ATOM 673 C C . GLY A 1 95 ? 7.970 1.812 -17.767 1.00 90.75 95 GLY A C 1
ATOM 674 O O . GLY A 1 95 ? 7.437 2.753 -18.357 1.00 90.75 95 GLY A O 1
ATOM 675 N N . LEU A 1 96 ? 8.268 1.874 -16.466 1.00 92.56 96 LEU A N 1
ATOM 676 C CA . LEU A 1 96 ? 8.049 3.048 -15.623 1.00 92.56 96 LEU A CA 1
ATOM 677 C C . LEU A 1 96 ? 9.305 3.932 -15.572 1.00 92.56 96 LEU A C 1
ATOM 679 O O . LEU A 1 96 ? 10.427 3.428 -15.569 1.00 92.56 96 LEU A O 1
ATOM 683 N N . PRO A 1 97 ? 9.159 5.266 -15.474 1.00 96.25 97 PRO A N 1
ATOM 684 C CA . PRO A 1 97 ? 10.309 6.151 -15.340 1.00 96.25 97 PRO A CA 1
ATOM 685 C C . PRO A 1 97 ? 11.021 5.913 -14.004 1.00 96.25 97 PRO A C 1
ATOM 687 O O . PRO A 1 97 ? 10.377 5.732 -12.971 1.00 96.25 97 PRO A O 1
ATOM 690 N N . ARG A 1 98 ? 12.355 6.005 -13.986 1.00 96.38 98 ARG A N 1
ATOM 691 C CA . ARG A 1 98 ? 13.167 5.792 -12.770 1.00 96.38 98 ARG A CA 1
ATOM 692 C C . ARG A 1 98 ? 12.762 6.687 -11.600 1.00 96.38 98 ARG A C 1
ATOM 694 O O . ARG A 1 98 ? 12.837 6.273 -10.450 1.00 96.38 98 ARG A O 1
ATOM 701 N N . GLN A 1 99 ? 12.261 7.891 -11.877 1.00 96.94 99 GLN A N 1
ATOM 702 C CA . GLN A 1 99 ? 11.735 8.819 -10.873 1.00 96.94 99 GLN A CA 1
ATOM 703 C C . GLN A 1 99 ? 10.562 8.225 -10.071 1.00 96.94 99 GLN A C 1
ATOM 705 O O . GLN A 1 99 ? 10.346 8.624 -8.927 1.00 96.94 99 GLN A O 1
ATOM 710 N N . TYR A 1 100 ? 9.849 7.232 -10.617 1.00 96.50 100 TYR A N 1
ATOM 711 C CA . TYR A 1 100 ? 8.798 6.491 -9.914 1.00 96.50 100 TYR A CA 1
ATOM 712 C C . TYR A 1 100 ? 9.313 5.750 -8.671 1.00 96.50 100 TYR A C 1
ATOM 714 O O . TYR A 1 100 ? 8.538 5.456 -7.762 1.00 96.50 100 TYR A O 1
ATOM 722 N N . ALA A 1 101 ? 10.631 5.554 -8.549 1.00 97.31 101 ALA A N 1
ATOM 723 C CA . ALA A 1 101 ? 11.279 5.096 -7.323 1.00 97.31 101 ALA A CA 1
ATOM 724 C C . ALA A 1 101 ? 10.861 5.907 -6.080 1.00 97.31 101 ALA A C 1
ATOM 726 O O . ALA A 1 101 ? 10.755 5.350 -4.987 1.00 97.31 101 ALA A O 1
ATOM 727 N N . ALA A 1 102 ? 10.579 7.207 -6.233 1.00 96.81 102 ALA A N 1
ATOM 728 C CA . ALA A 1 102 ? 10.085 8.052 -5.147 1.00 96.81 102 ALA A CA 1
ATOM 729 C C . ALA A 1 102 ? 8.729 7.563 -4.602 1.00 96.81 102 ALA A C 1
ATOM 731 O O . ALA A 1 102 ? 8.564 7.436 -3.388 1.00 96.81 102 ALA A O 1
ATOM 732 N N . ALA A 1 103 ? 7.789 7.219 -5.488 1.00 96.50 103 ALA A N 1
ATOM 733 C CA . ALA A 1 103 ? 6.482 6.679 -5.116 1.00 96.50 103 ALA A CA 1
ATOM 734 C C . ALA A 1 103 ? 6.616 5.331 -4.393 1.00 96.50 103 ALA A C 1
ATOM 736 O O . ALA A 1 103 ? 5.997 5.101 -3.352 1.00 96.50 103 ALA A O 1
ATOM 737 N N . VAL A 1 104 ? 7.486 4.459 -4.912 1.00 97.12 104 VAL A N 1
ATOM 738 C CA . VAL A 1 104 ? 7.738 3.133 -4.337 1.00 97.12 104 VAL A CA 1
ATOM 739 C C . VAL A 1 104 ? 8.289 3.233 -2.910 1.00 97.12 104 VAL A C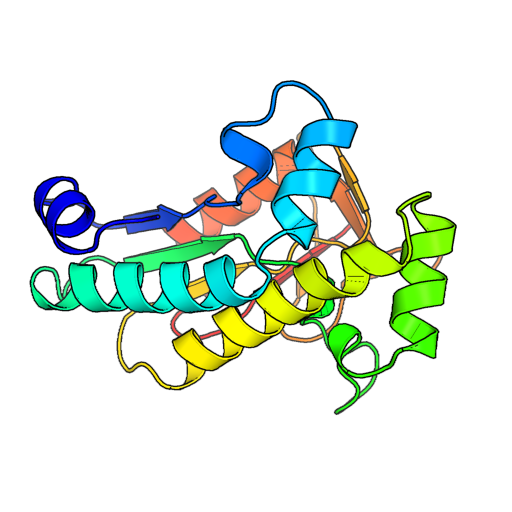 1
ATOM 741 O O . VAL A 1 104 ? 7.796 2.553 -2.006 1.00 97.12 104 VAL A O 1
ATOM 744 N N . ARG A 1 105 ? 9.256 4.129 -2.670 1.00 98.00 105 ARG A N 1
ATOM 745 C CA . ARG A 1 105 ? 9.772 4.407 -1.318 1.00 98.00 105 ARG A CA 1
ATOM 746 C C . ARG A 1 105 ? 8.712 5.030 -0.409 1.00 98.00 105 ARG A C 1
ATOM 748 O O . ARG A 1 105 ? 8.646 4.671 0.763 1.00 98.00 105 ARG A O 1
ATOM 755 N N . GLY A 1 106 ? 7.833 5.874 -0.949 1.00 97.69 106 GLY A N 1
ATOM 756 C CA . GLY A 1 106 ? 6.695 6.431 -0.216 1.00 97.69 106 GLY A CA 1
ATOM 757 C C . GLY A 1 106 ? 5.760 5.354 0.350 1.00 97.69 106 GLY A C 1
ATOM 758 O O . GLY A 1 106 ? 5.380 5.415 1.521 1.00 97.69 106 GLY A O 1
ATOM 759 N N . HIS A 1 107 ? 5.445 4.312 -0.426 1.00 97.62 107 HIS A N 1
ATOM 760 C CA . HIS A 1 107 ? 4.675 3.165 0.072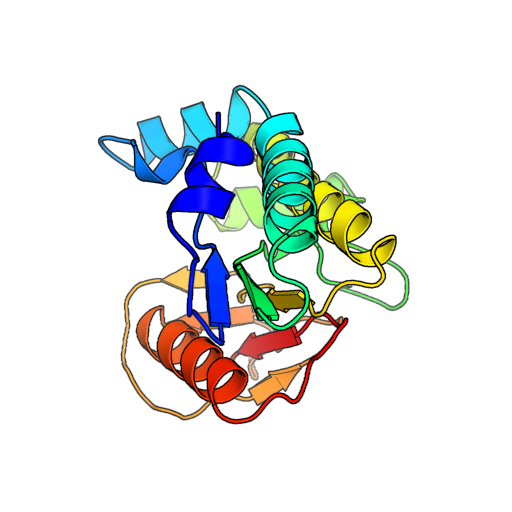 1.00 97.62 107 HIS A CA 1
ATOM 761 C C . HIS A 1 107 ? 5.399 2.406 1.199 1.00 97.62 107 HIS A C 1
ATOM 763 O O . HIS A 1 107 ? 4.760 2.045 2.193 1.00 97.62 107 HIS A O 1
ATOM 769 N N . ARG A 1 108 ? 6.721 2.207 1.083 1.00 98.00 108 ARG A N 1
ATOM 770 C CA . ARG A 1 108 ? 7.565 1.615 2.141 1.00 98.00 108 ARG A CA 1
ATOM 771 C C . ARG A 1 108 ? 7.540 2.463 3.416 1.00 98.00 108 ARG A C 1
ATOM 773 O O . ARG A 1 108 ? 7.378 1.921 4.508 1.00 98.00 108 ARG A O 1
ATOM 780 N N . ASP A 1 109 ? 7.604 3.785 3.289 1.00 98.38 109 ASP A N 1
ATOM 781 C CA . ASP A 1 109 ? 7.521 4.712 4.424 1.00 98.38 109 ASP A CA 1
ATOM 782 C C . ASP A 1 109 ? 6.136 4.688 5.089 1.00 98.38 109 ASP A C 1
ATOM 784 O O . ASP A 1 109 ? 6.032 4.736 6.316 1.00 98.38 109 ASP A O 1
ATOM 788 N N . ALA A 1 110 ? 5.062 4.552 4.306 1.00 98.44 110 ALA A N 1
ATOM 789 C CA . ALA A 1 110 ? 3.709 4.380 4.833 1.00 98.44 110 ALA A CA 1
ATOM 790 C C . ALA A 1 110 ? 3.569 3.094 5.664 1.00 98.44 110 ALA A C 1
ATOM 792 O O . ALA A 1 110 ? 2.987 3.129 6.749 1.00 98.44 110 ALA A O 1
ATOM 793 N N . LEU A 1 111 ? 4.149 1.975 5.211 1.00 98.62 111 LEU A N 1
ATOM 794 C CA . LEU A 1 111 ? 4.195 0.746 6.007 1.00 98.62 111 LEU A CA 1
ATOM 795 C C . LEU A 1 111 ? 4.971 0.949 7.316 1.00 98.62 111 LEU A C 1
ATOM 797 O O . LEU A 1 111 ? 4.532 0.486 8.369 1.00 98.62 111 LEU A O 1
ATOM 801 N N . ASN A 1 112 ? 6.091 1.672 7.277 1.00 98.50 112 ASN A N 1
ATOM 802 C CA . ASN A 1 112 ? 6.869 1.977 8.478 1.00 98.50 112 ASN A CA 1
ATOM 803 C C . ASN A 1 112 ? 6.073 2.811 9.494 1.00 98.50 112 ASN A C 1
ATOM 805 O O . ASN A 1 112 ? 6.171 2.549 10.688 1.00 98.50 112 ASN A O 1
ATOM 809 N N . VAL A 1 113 ? 5.229 3.746 9.042 1.00 98.69 113 VAL A N 1
ATOM 810 C CA . VAL A 1 113 ? 4.290 4.471 9.919 1.00 98.69 113 VAL A CA 1
ATOM 811 C C . VAL A 1 113 ? 3.296 3.521 10.592 1.00 98.69 113 VAL A C 1
ATOM 813 O O . VAL A 1 113 ? 3.045 3.641 11.790 1.00 98.69 113 VAL A O 1
ATOM 816 N N . LEU A 1 114 ? 2.718 2.572 9.849 1.00 98.69 114 LEU A N 1
ATOM 817 C CA . LEU A 1 114 ? 1.768 1.613 10.424 1.00 98.69 114 LEU A CA 1
ATOM 818 C C . LEU A 1 114 ? 2.441 0.705 11.461 1.00 98.69 114 LEU A C 1
ATOM 820 O O . LEU A 1 114 ? 1.873 0.476 12.526 1.00 98.69 114 LEU A O 1
ATOM 824 N N . ARG A 1 115 ? 3.678 0.263 11.204 1.00 98.44 115 ARG A N 1
ATOM 825 C CA . ARG A 1 115 ? 4.462 -0.590 12.117 1.00 98.44 115 ARG A CA 1
ATOM 826 C C . ARG A 1 115 ? 4.699 0.026 13.499 1.00 98.44 115 ARG A C 1
ATOM 828 O O . ARG A 1 115 ? 4.883 -0.721 14.453 1.00 98.44 115 ARG A O 1
ATOM 835 N N . THR A 1 116 ? 4.668 1.353 13.638 1.00 98.19 116 THR A N 1
ATOM 836 C CA . THR A 1 116 ? 4.798 2.020 14.948 1.00 98.19 116 THR A CA 1
ATOM 837 C C . THR A 1 116 ? 3.458 2.221 15.661 1.00 98.19 116 THR A C 1
ATOM 839 O O . THR A 1 116 ? 3.421 2.809 16.740 1.00 98.19 116 THR A O 1
ATOM 842 N N . SER A 1 117 ? 2.344 1.795 15.063 1.00 97.56 117 SER A N 1
ATOM 843 C CA . SER A 1 117 ? 1.002 1.972 15.609 1.00 97.56 117 SER A CA 1
ATOM 844 C C . SER A 1 117 ? 0.504 0.731 16.343 1.00 97.56 117 SER A C 1
ATOM 846 O O . SER A 1 117 ? 0.665 -0.394 15.877 1.00 97.56 117 SER A O 1
ATOM 848 N N . ASN A 1 118 ? -0.214 0.953 17.444 1.00 95.81 118 ASN A N 1
ATOM 849 C CA . ASN A 1 118 ? -0.956 -0.077 18.170 1.00 95.81 118 ASN A CA 1
ATOM 850 C C . ASN A 1 118 ? -2.406 -0.257 17.674 1.00 95.81 118 ASN A C 1
ATOM 852 O O . ASN A 1 118 ? -3.173 -0.990 18.296 1.00 95.81 118 ASN A O 1
ATOM 856 N N . ARG A 1 119 ? -2.810 0.411 16.584 1.00 97.19 119 ARG A N 1
ATOM 857 C CA . ARG A 1 119 ? -4.149 0.253 15.989 1.00 97.19 119 ARG A CA 1
ATOM 858 C C . ARG A 1 119 ? -4.289 -1.085 15.262 1.00 97.19 119 ARG A C 1
ATOM 860 O O . ARG A 1 119 ? -3.295 -1.725 14.926 1.00 97.19 119 ARG A O 1
ATOM 867 N N . LEU A 1 120 ? -5.532 -1.491 15.003 1.00 97.69 120 LEU A N 1
ATOM 868 C CA . LEU A 1 120 ? -5.855 -2.674 14.207 1.00 97.69 120 LEU A CA 1
ATOM 869 C C . LEU A 1 120 ? -5.655 -2.340 12.724 1.00 97.69 120 LEU A C 1
ATOM 871 O O . LEU A 1 120 ? -6.572 -1.844 12.076 1.00 97.69 120 LEU A O 1
ATOM 875 N N . TRP A 1 121 ? -4.452 -2.556 12.200 1.00 98.69 121 TRP A N 1
ATOM 876 C CA . TRP A 1 121 ? -4.134 -2.313 10.792 1.00 98.69 121 TRP A CA 1
ATOM 877 C C . TRP A 1 121 ? -3.697 -3.597 10.088 1.00 98.69 121 TRP A C 1
ATOM 879 O O . TRP A 1 121 ? -3.138 -4.484 10.716 1.00 98.69 121 TRP A O 1
ATOM 889 N N . THR A 1 122 ? -3.885 -3.668 8.780 1.00 98.88 122 THR A N 1
ATOM 890 C CA . THR A 1 122 ? -3.299 -4.673 7.893 1.00 98.88 122 THR A CA 1
ATOM 891 C C . THR A 1 122 ? -2.754 -3.950 6.670 1.00 98.88 122 THR A C 1
ATOM 893 O O . THR A 1 122 ? -3.378 -3.012 6.174 1.00 98.88 122 THR A O 1
ATOM 896 N N . TYR A 1 123 ? -1.579 -4.352 6.192 1.00 98.88 123 TYR A N 1
ATOM 897 C CA . TYR A 1 123 ? -0.984 -3.777 4.987 1.00 98.88 123 TYR A CA 1
ATOM 898 C C . TYR A 1 123 ? -0.934 -4.824 3.882 1.00 98.88 123 TYR A C 1
ATOM 900 O O . TYR A 1 123 ? -0.287 -5.857 4.031 1.00 98.88 123 TYR A O 1
ATOM 908 N N . PHE A 1 124 ? -1.602 -4.561 2.770 1.00 98.88 124 PHE A N 1
ATOM 909 C CA . PHE A 1 124 ? -1.560 -5.426 1.603 1.00 98.88 124 PHE A CA 1
ATOM 910 C C . PHE A 1 124 ? -0.507 -4.906 0.625 1.00 98.88 124 PHE A C 1
ATOM 912 O O . PHE A 1 124 ? -0.719 -3.884 -0.022 1.00 98.88 124 PHE A O 1
ATOM 919 N N . SER A 1 125 ? 0.626 -5.593 0.504 1.00 98.56 125 SER A N 1
ATOM 920 C CA . SER A 1 125 ? 1.549 -5.359 -0.608 1.00 98.56 125 SER A CA 1
ATOM 921 C C . SER A 1 125 ? 1.085 -6.189 -1.803 1.00 98.56 125 SER A C 1
ATOM 923 O O . SER A 1 125 ? 1.172 -7.416 -1.725 1.00 98.56 125 SER A O 1
ATOM 925 N N . PRO A 1 126 ? 0.608 -5.579 -2.901 1.00 97.06 126 PRO A N 1
ATOM 926 C CA . PRO A 1 126 ? 0.260 -6.337 -4.097 1.00 97.06 126 PRO A CA 1
ATOM 927 C C . PRO A 1 126 ? 1.498 -7.013 -4.703 1.00 97.06 126 PRO A C 1
ATOM 929 O O . PRO A 1 126 ? 2.636 -6.698 -4.336 1.00 97.06 126 PRO A O 1
ATOM 932 N N . ALA A 1 127 ? 1.258 -7.929 -5.643 1.00 97.19 127 ALA A N 1
ATOM 933 C CA . ALA A 1 127 ? 2.304 -8.451 -6.512 1.00 97.19 127 ALA A CA 1
ATOM 934 C C . ALA A 1 127 ? 2.963 -7.315 -7.321 1.00 97.19 127 ALA A C 1
ATOM 936 O O . ALA A 1 127 ? 2.407 -6.222 -7.443 1.00 97.19 127 ALA A O 1
ATOM 937 N N . GLU A 1 128 ? 4.157 -7.564 -7.857 1.00 93.81 128 GLU A N 1
ATOM 938 C CA . GLU A 1 128 ? 4.886 -6.561 -8.650 1.00 93.81 128 GLU A CA 1
ATOM 939 C C . GLU A 1 128 ? 4.148 -6.214 -9.938 1.00 93.81 128 GLU A C 1
ATOM 941 O O . GLU A 1 128 ? 4.034 -5.040 -10.284 1.00 93.81 128 GLU A O 1
ATOM 946 N N . ASP A 1 129 ? 3.615 -7.238 -10.600 1.00 93.94 129 ASP A N 1
ATOM 947 C CA . ASP A 1 129 ? 2.734 -7.110 -11.747 1.00 93.94 129 ASP A CA 1
ATOM 948 C C . ASP A 1 129 ? 1.282 -7.333 -11.301 1.00 93.94 129 ASP A C 1
ATOM 950 O O . ASP A 1 129 ? 0.840 -8.459 -11.049 1.00 93.94 129 ASP A O 1
ATOM 954 N N . ILE A 1 130 ? 0.549 -6.232 -11.148 1.00 95.06 130 ILE A N 1
ATOM 955 C CA . ILE A 1 130 ? -0.887 -6.234 -10.880 1.00 95.06 130 ILE A CA 1
ATOM 956 C C . ILE A 1 130 ? -1.613 -5.496 -12.002 1.00 95.06 130 ILE A C 1
ATOM 958 O O . ILE A 1 130 ? -1.395 -4.306 -12.232 1.00 95.06 130 ILE A O 1
ATOM 962 N N . ALA A 1 131 ? -2.508 -6.203 -12.685 1.00 94.50 131 ALA A N 1
ATOM 963 C CA . ALA A 1 131 ? -3.256 -5.688 -13.828 1.00 94.50 131 ALA A CA 1
ATOM 964 C C . ALA A 1 131 ? -4.664 -6.306 -13.888 1.00 94.50 131 ALA A C 1
ATOM 966 O O . ALA A 1 131 ? -4.902 -7.340 -13.257 1.00 94.50 131 ALA A O 1
ATOM 967 N N . PRO A 1 132 ? -5.621 -5.704 -14.618 1.00 97.19 132 PRO A N 1
ATOM 968 C CA . PRO A 1 132 ? -6.905 -6.348 -14.884 1.00 97.19 132 PRO A CA 1
ATOM 969 C C . PRO A 1 132 ? -6.716 -7.734 -15.512 1.00 97.19 132 PRO A C 1
ATOM 971 O O . PRO A 1 132 ? -5.871 -7.916 -16.391 1.00 97.19 132 PRO A O 1
ATOM 974 N N . GLY A 1 133 ? -7.507 -8.705 -15.072 1.00 97.44 133 GLY A N 1
ATOM 975 C CA . GLY A 1 133 ? -7.408 -10.087 -15.517 1.00 97.44 133 GLY A CA 1
ATOM 976 C C . GLY A 1 133 ? -8.625 -10.916 -15.113 1.00 97.44 133 GLY A C 1
ATOM 977 O O . GLY A 1 133 ? -9.758 -10.440 -15.117 1.00 97.44 133 GLY A O 1
ATOM 978 N N . GLU A 1 134 ? -8.403 -12.194 -14.810 1.00 97.38 134 GLU A N 1
ATOM 979 C CA . GLU A 1 134 ? -9.476 -13.107 -14.407 1.00 97.38 134 GLU A CA 1
ATOM 980 C C . GLU A 1 134 ? -9.642 -13.154 -12.883 1.00 97.38 134 GLU A C 1
ATOM 982 O O . GLU A 1 134 ? -8.663 -13.142 -12.135 1.00 97.38 134 GLU A O 1
ATOM 987 N N . ARG A 1 135 ? -10.896 -13.269 -12.425 1.00 98.12 135 ARG A N 1
ATOM 988 C CA . ARG A 1 135 ? -11.247 -13.581 -11.033 1.00 98.12 135 ARG A CA 1
ATOM 989 C C . ARG A 1 135 ? -11.233 -15.093 -10.829 1.00 98.12 135 ARG A C 1
ATOM 991 O O . ARG A 1 135 ? -12.266 -15.748 -10.993 1.00 98.12 135 ARG A O 1
ATOM 998 N N . THR A 1 136 ? -10.085 -15.659 -10.487 1.00 97.69 136 THR A N 1
ATOM 999 C CA . THR A 1 136 ? -9.940 -17.113 -10.346 1.00 97.69 136 THR A CA 1
ATOM 1000 C C . THR A 1 136 ? -10.283 -17.610 -8.941 1.00 97.69 136 THR A C 1
ATOM 1002 O O . THR A 1 136 ? -10.688 -18.764 -8.778 1.00 97.69 136 THR A O 1
ATOM 1005 N N . GLY A 1 137 ? -10.111 -16.761 -7.922 1.00 97.12 137 GLY A N 1
ATOM 1006 C CA . GLY A 1 137 ? -10.142 -17.144 -6.510 1.00 97.12 137 GLY A CA 1
ATOM 1007 C C . GLY A 1 137 ? -9.019 -18.112 -6.116 1.00 97.12 137 GLY A C 1
ATOM 1008 O O . GLY A 1 137 ? -9.131 -18.797 -5.100 1.00 97.12 137 GLY A O 1
ATOM 1009 N N . ARG A 1 138 ? -7.968 -18.239 -6.937 1.00 97.75 138 ARG A N 1
ATOM 1010 C CA . ARG A 1 138 ? -6.867 -19.193 -6.758 1.00 97.75 138 ARG A CA 1
ATOM 1011 C C . ARG A 1 138 ? -5.534 -18.462 -6.802 1.00 97.75 138 ARG A C 1
ATOM 1013 O O . ARG A 1 138 ? -4.974 -18.215 -7.862 1.00 97.75 138 ARG A O 1
ATOM 1020 N N . PHE A 1 139 ? -5.005 -18.175 -5.626 1.00 98.19 139 PHE A N 1
ATOM 1021 C CA . PHE A 1 139 ? -3.702 -17.553 -5.436 1.00 98.19 139 PHE A CA 1
ATOM 1022 C C . PHE A 1 139 ? -3.088 -18.059 -4.134 1.00 98.19 139 PHE A C 1
ATOM 1024 O O . PHE A 1 139 ? -3.773 -18.600 -3.260 1.00 98.19 139 PHE A O 1
ATOM 1031 N N . ARG A 1 140 ? -1.778 -17.894 -3.995 1.00 98.50 140 ARG A N 1
ATOM 1032 C CA . ARG A 1 140 ? -1.058 -18.148 -2.750 1.00 98.50 140 ARG A CA 1
ATOM 1033 C C . ARG A 1 140 ? -0.942 -16.850 -1.968 1.00 98.50 140 ARG A C 1
ATOM 1035 O O . ARG A 1 140 ? -0.811 -15.772 -2.542 1.00 98.50 140 ARG A O 1
ATOM 1042 N N . THR A 1 141 ? -0.963 -16.966 -0.647 1.00 98.38 141 THR A N 1
ATOM 1043 C CA . THR A 1 141 ? -0.777 -15.842 0.272 1.00 98.38 141 THR A CA 1
ATOM 1044 C C . THR A 1 141 ? 0.609 -15.913 0.898 1.00 98.38 141 THR A C 1
ATOM 1046 O O . THR A 1 141 ? 1.019 -16.967 1.383 1.00 98.38 141 THR A O 1
ATOM 1049 N N . GLY A 1 142 ? 1.313 -14.787 0.900 1.00 97.56 142 GLY A N 1
ATOM 1050 C CA . GLY A 1 142 ? 2.606 -14.596 1.545 1.00 97.56 142 GLY A CA 1
ATOM 1051 C C . GLY A 1 142 ? 2.546 -13.542 2.650 1.00 97.56 142 GLY A C 1
ATOM 1052 O O . GLY A 1 142 ? 1.522 -12.894 2.867 1.00 97.56 142 GLY A O 1
ATOM 1053 N N . GLY A 1 143 ? 3.666 -13.375 3.350 1.00 97.56 143 GLY A N 1
ATOM 1054 C CA . GLY A 1 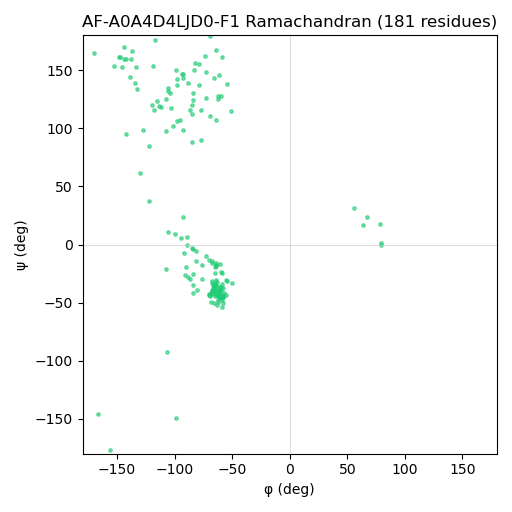143 ? 3.855 -12.326 4.351 1.00 97.56 143 GLY A CA 1
ATOM 1055 C C . GLY A 1 143 ? 4.784 -11.243 3.824 1.00 97.56 143 GLY A C 1
ATOM 1056 O O . GLY A 1 143 ? 4.353 -10.288 3.172 1.00 97.56 143 GLY A O 1
ATOM 1057 N N . ASP A 1 144 ? 6.073 -11.405 4.121 1.00 97.62 144 ASP A N 1
ATOM 1058 C CA . ASP A 1 144 ? 7.060 -10.372 3.856 1.00 97.62 144 ASP A CA 1
ATOM 1059 C C . ASP A 1 144 ? 7.742 -10.473 2.482 1.00 97.62 144 ASP A C 1
ATOM 1061 O O . ASP A 1 144 ? 8.147 -9.443 1.942 1.00 97.62 144 ASP A O 1
ATOM 1065 N N . GLN A 1 145 ? 7.815 -11.666 1.901 1.00 97.62 145 GLN A N 1
ATOM 1066 C CA . GLN A 1 145 ? 8.435 -11.930 0.602 1.00 97.62 145 GLN A CA 1
ATOM 1067 C C . GLN A 1 145 ? 7.390 -12.020 -0.520 1.00 97.62 145 GLN A C 1
ATOM 1069 O O . GLN A 1 145 ? 6.261 -12.448 -0.252 1.00 97.62 145 GLN A O 1
ATOM 1074 N N . PRO A 1 146 ? 7.739 -11.655 -1.770 1.00 97.25 146 PRO A N 1
ATOM 1075 C CA . PRO A 1 146 ? 6.840 -11.812 -2.906 1.00 97.25 146 PRO A CA 1
ATOM 1076 C C . PRO A 1 146 ? 6.483 -13.284 -3.128 1.00 97.25 146 PRO A C 1
ATOM 1078 O O . PRO A 1 146 ? 7.297 -14.189 -2.937 1.00 97.25 146 PRO A O 1
ATOM 1081 N N . VAL A 1 147 ? 5.256 -13.518 -3.579 1.00 98.25 147 VAL A N 1
ATOM 1082 C CA . VAL A 1 147 ? 4.824 -14.830 -4.057 1.00 98.25 147 VAL A CA 1
ATOM 1083 C C . VAL A 1 147 ? 5.187 -14.929 -5.536 1.00 98.25 147 VAL A C 1
ATOM 1085 O O . VAL A 1 147 ? 4.665 -14.170 -6.346 1.00 98.25 147 VAL A O 1
ATOM 1088 N N . LEU A 1 148 ? 6.092 -15.850 -5.871 1.00 97.00 148 LEU A N 1
ATOM 1089 C CA . LEU A 1 148 ? 6.606 -16.034 -7.230 1.00 97.00 148 LEU A CA 1
ATOM 1090 C C . LEU A 1 148 ? 6.026 -17.287 -7.881 1.00 97.00 148 LEU A C 1
ATOM 1092 O O . LEU A 1 148 ? 5.995 -18.342 -7.236 1.00 97.00 148 LEU A O 1
ATOM 1096 N N . ASP A 1 149 ? 5.597 -17.177 -9.137 1.00 95.88 149 ASP A N 1
ATOM 1097 C CA . ASP A 1 149 ? 5.192 -18.307 -9.980 1.00 95.88 149 ASP A CA 1
ATOM 1098 C C . ASP A 1 149 ? 6.390 -19.204 -10.369 1.00 95.88 149 ASP A C 1
ATOM 1100 O O . ASP A 1 149 ? 7.533 -18.967 -9.968 1.00 95.88 149 ASP A O 1
ATOM 1104 N N . ALA A 1 150 ? 6.136 -20.269 -11.136 1.00 95.25 150 ALA A N 1
ATOM 1105 C CA . ALA A 1 150 ? 7.175 -21.210 -11.568 1.00 95.25 150 ALA A CA 1
ATOM 1106 C C . ALA A 1 150 ? 8.237 -20.577 -12.488 1.00 95.25 150 ALA A C 1
ATOM 1108 O O . ALA A 1 150 ? 9.338 -21.113 -12.612 1.00 95.25 150 ALA A O 1
ATOM 1109 N N . GLU A 1 151 ? 7.931 -19.430 -13.098 1.00 94.75 151 GLU A N 1
ATOM 1110 C CA . GLU A 1 151 ? 8.852 -18.648 -13.920 1.00 94.75 151 GLU A CA 1
ATOM 1111 C C . GLU A 1 151 ? 9.552 -17.536 -13.119 1.00 94.75 151 GLU A C 1
ATOM 1113 O O . GLU A 1 151 ? 10.291 -16.736 -13.691 1.00 94.75 151 GLU A O 1
ATOM 1118 N N . GLY A 1 152 ? 9.341 -17.478 -11.799 1.00 94.12 152 GLY A N 1
ATOM 1119 C CA . GLY A 1 152 ? 9.945 -16.481 -10.920 1.00 94.12 152 GLY A CA 1
ATOM 1120 C C . GLY A 1 152 ? 9.264 -15.111 -10.964 1.00 94.12 152 GLY A C 1
ATOM 1121 O O . GLY A 1 152 ? 9.871 -14.127 -10.546 1.00 94.12 152 GLY A O 1
ATOM 1122 N N . ARG A 1 153 ? 8.024 -15.009 -11.463 1.00 93.69 153 ARG A N 1
ATOM 1123 C CA . ARG A 1 153 ? 7.296 -13.735 -11.578 1.00 93.69 153 ARG A CA 1
ATOM 1124 C C . ARG A 1 153 ? 6.336 -13.525 -10.414 1.00 93.69 153 ARG A C 1
ATOM 1126 O O . ARG A 1 153 ? 5.589 -14.425 -10.040 1.00 93.69 153 ARG A O 1
ATOM 1133 N N . SER A 1 154 ? 6.308 -12.302 -9.894 1.00 95.81 154 SER A N 1
ATOM 1134 C CA . SER A 1 154 ? 5.333 -11.844 -8.901 1.00 95.81 154 SER A CA 1
ATOM 1135 C C . SER A 1 154 ? 4.151 -11.201 -9.620 1.00 95.81 154 SER A C 1
ATOM 1137 O O . SER A 1 154 ? 4.243 -10.045 -10.033 1.00 95.81 154 SER A O 1
ATOM 1139 N N . ARG A 1 155 ? 3.057 -11.951 -9.800 1.00 96.94 155 ARG A N 1
ATOM 1140 C CA . ARG A 1 155 ? 1.888 -11.498 -10.570 1.00 96.94 155 ARG A CA 1
ATOM 1141 C C . ARG A 1 155 ? 0.549 -11.869 -9.944 1.00 96.94 155 ARG A C 1
ATOM 1143 O O . ARG A 1 155 ? 0.403 -12.957 -9.385 1.00 96.94 155 ARG A O 1
ATOM 1150 N N . ILE A 1 156 ? -0.432 -10.979 -10.087 1.00 98.50 156 ILE A N 1
ATOM 1151 C CA . ILE A 1 156 ? -1.827 -11.192 -9.680 1.00 98.50 156 ILE A CA 1
ATOM 1152 C C . ILE A 1 156 ? -2.786 -10.349 -10.537 1.00 98.50 156 ILE A C 1
ATOM 1154 O O . ILE A 1 156 ? -2.402 -9.296 -11.039 1.00 98.50 156 ILE A O 1
ATOM 1158 N N . SER A 1 157 ? -4.040 -10.778 -10.703 1.00 98.56 157 SER A N 1
ATOM 1159 C CA . SER A 1 157 ? -5.080 -9.906 -11.262 1.00 98.56 157 SER A CA 1
ATOM 1160 C C . SER A 1 157 ? -5.614 -8.919 -10.217 1.00 98.56 157 SER A C 1
ATOM 1162 O O . SER A 1 157 ? -5.585 -9.180 -9.010 1.00 98.56 157 SER A O 1
ATOM 1164 N N . VAL A 1 158 ? -6.146 -7.783 -10.671 1.00 98.12 158 VAL A N 1
ATOM 1165 C CA . VAL A 1 158 ? -6.876 -6.837 -9.807 1.00 98.12 158 VAL A CA 1
ATOM 1166 C C . VAL A 1 158 ? -8.096 -7.511 -9.171 1.00 98.12 158 VAL A C 1
ATOM 1168 O O . VAL A 1 158 ? -8.414 -7.257 -8.010 1.00 98.12 158 VAL A O 1
ATOM 1171 N N . GLU A 1 159 ? -8.759 -8.398 -9.906 1.00 98.56 159 GLU A N 1
ATOM 1172 C CA . GLU A 1 159 ? -9.939 -9.127 -9.465 1.00 98.56 159 GLU A CA 1
ATOM 1173 C C . GLU A 1 159 ? -9.626 -10.076 -8.302 1.00 98.56 159 GLU A C 1
ATOM 1175 O O . GLU A 1 159 ? -10.363 -10.096 -7.315 1.00 98.56 159 GLU A O 1
ATOM 1180 N N . ASP A 1 160 ? -8.523 -10.825 -8.372 1.00 98.75 160 ASP A N 1
ATOM 1181 C CA . ASP A 1 160 ? -8.101 -11.708 -7.281 1.00 98.75 160 ASP A CA 1
ATOM 1182 C C . ASP A 1 160 ? -7.476 -10.936 -6.112 1.00 98.75 160 ASP A C 1
ATOM 1184 O O . ASP A 1 160 ? -7.659 -11.319 -4.956 1.00 98.75 160 ASP A O 1
ATOM 1188 N N . ALA A 1 161 ? -6.840 -9.789 -6.367 1.00 98.69 161 ALA A N 1
ATOM 1189 C CA . ALA A 1 161 ? -6.456 -8.867 -5.299 1.00 98.69 161 ALA A CA 1
ATOM 1190 C C . ALA A 1 161 ? -7.670 -8.329 -4.529 1.00 98.69 161 ALA A C 1
ATOM 1192 O O . ALA A 1 161 ? -7.628 -8.244 -3.300 1.00 98.69 161 ALA A O 1
ATOM 1193 N N . ALA A 1 162 ? -8.772 -8.026 -5.220 1.00 98.44 162 ALA A N 1
ATOM 1194 C CA . ALA A 1 162 ? -10.020 -7.643 -4.571 1.00 98.44 162 ALA A CA 1
ATOM 1195 C C . ALA A 1 162 ? -10.602 -8.792 -3.731 1.00 98.44 162 ALA A C 1
ATOM 1197 O O . ALA A 1 162 ? -11.045 -8.544 -2.611 1.00 98.44 162 ALA A O 1
ATOM 1198 N N . VAL A 1 163 ? -10.547 -10.040 -4.219 1.00 98.56 163 VAL A N 1
ATOM 1199 C CA . VAL A 1 163 ? -10.940 -11.225 -3.431 1.00 98.56 163 VAL A CA 1
ATOM 1200 C C . VAL A 1 163 ? -10.108 -11.322 -2.154 1.00 98.56 163 VAL A C 1
ATOM 1202 O O . VAL A 1 163 ? -10.680 -11.379 -1.073 1.00 98.56 163 VAL A O 1
ATOM 1205 N N . ALA A 1 164 ? -8.780 -11.238 -2.246 1.00 98.56 164 ALA A N 1
ATOM 1206 C CA . ALA A 1 164 ? -7.905 -11.331 -1.078 1.00 98.56 164 ALA A CA 1
ATOM 1207 C C . ALA A 1 164 ? -8.155 -10.226 -0.033 1.00 98.56 164 ALA A C 1
ATOM 1209 O O . ALA A 1 164 ? -8.068 -10.473 1.169 1.00 98.56 164 ALA A O 1
ATOM 1210 N N . LEU A 1 165 ? -8.465 -9.002 -0.479 1.00 98.62 165 LEU A N 1
ATOM 1211 C CA . LEU A 1 165 ? -8.802 -7.886 0.409 1.00 98.62 165 LEU A CA 1
ATOM 1212 C C . LEU A 1 165 ? -10.133 -8.106 1.137 1.00 98.62 165 LEU A C 1
ATOM 1214 O O . LEU A 1 165 ? -10.230 -7.779 2.319 1.00 98.62 165 LEU A O 1
ATOM 1218 N N . VAL A 1 166 ? -11.141 -8.650 0.447 1.00 98.31 166 VAL A N 1
ATOM 1219 C CA . VAL A 1 166 ? -12.441 -8.991 1.048 1.00 98.31 166 VAL A CA 1
ATOM 1220 C C . VAL A 1 166 ? -12.297 -10.172 2.008 1.00 98.31 166 VAL A C 1
ATOM 1222 O O . VAL A 1 166 ? -12.762 -10.076 3.140 1.00 98.31 166 VAL A O 1
ATOM 1225 N N . ASP A 1 167 ? -11.569 -11.220 1.622 1.00 98.44 167 ASP A N 1
ATOM 1226 C CA . ASP A 1 167 ? -11.294 -12.372 2.486 1.00 98.44 167 ASP A CA 1
ATOM 1227 C C . ASP A 1 167 ? -10.596 -11.937 3.783 1.00 98.44 167 ASP A C 1
ATOM 1229 O O . ASP A 1 167 ? -10.993 -12.346 4.872 1.00 98.44 167 ASP A O 1
ATOM 1233 N N . GLU A 1 168 ? -9.589 -11.060 3.696 1.00 98.62 168 GLU A N 1
ATOM 1234 C CA . GLU A 1 168 ? -8.926 -10.513 4.884 1.00 98.62 168 GLU A CA 1
ATOM 1235 C C . GLU A 1 168 ? -9.854 -9.602 5.696 1.00 98.62 168 GLU A C 1
ATOM 1237 O O . GLU A 1 168 ? -9.708 -9.542 6.918 1.00 98.62 168 GLU A O 1
ATOM 1242 N N . ALA A 1 169 ? -10.801 -8.894 5.066 1.00 98.38 169 ALA A N 1
ATOM 1243 C CA . ALA A 1 169 ? -11.797 -8.063 5.745 1.00 98.38 169 ALA A CA 1
ATOM 1244 C C . ALA A 1 169 ? -12.803 -8.900 6.561 1.00 98.38 169 ALA A C 1
ATOM 1246 O O . ALA A 1 169 ? -13.145 -8.510 7.681 1.00 98.38 169 ALA A O 1
ATOM 1247 N N . GLU A 1 170 ? -13.220 -10.052 6.040 1.00 98.25 170 GLU A N 1
ATOM 1248 C CA . GLU A 1 170 ? -14.177 -10.964 6.678 1.00 98.25 170 GLU A CA 1
ATOM 1249 C C . GLU A 1 170 ? -13.512 -11.906 7.692 1.00 98.25 170 GLU A C 1
ATOM 1251 O O . GLU A 1 170 ? -14.031 -12.122 8.789 1.00 98.25 170 GLU A O 1
ATOM 1256 N N . LEU A 1 171 ? -12.338 -12.441 7.350 1.00 97.69 171 LEU A N 1
ATOM 1257 C CA . LEU A 1 171 ? -11.583 -13.410 8.140 1.00 97.69 171 LEU A CA 1
ATOM 1258 C C . LEU A 1 171 ? -10.181 -12.852 8.435 1.00 97.69 171 LEU A C 1
ATOM 1260 O O . LEU A 1 171 ? -9.230 -13.164 7.720 1.00 97.69 171 LEU A O 1
ATOM 1264 N N . PRO A 1 172 ? -10.021 -12.034 9.494 1.00 97.44 172 PRO A N 1
ATOM 1265 C CA . PRO A 1 172 ? -8.773 -11.331 9.788 1.00 97.44 172 PRO A CA 1
ATOM 1266 C C . PRO A 1 172 ? -7.626 -12.294 10.118 1.00 97.44 172 PRO A C 1
ATOM 1268 O O . PRO A 1 172 ? -7.566 -12.850 11.217 1.00 97.44 172 PRO A O 1
ATOM 1271 N N . ARG A 1 173 ? -6.670 -12.455 9.199 1.00 98.19 173 ARG A N 1
ATOM 1272 C CA . ARG A 1 173 ? -5.475 -13.302 9.372 1.00 98.19 173 ARG A CA 1
ATOM 1273 C C . ARG A 1 173 ? -4.200 -12.486 9.559 1.00 98.19 173 ARG A C 1
ATOM 1275 O O . ARG A 1 173 ? -3.235 -13.001 10.127 1.00 98.19 173 ARG A O 1
ATOM 1282 N N . PHE A 1 174 ? -4.195 -11.221 9.133 1.00 98.56 174 PHE A N 1
ATOM 1283 C CA . PHE A 1 174 ? -2.997 -10.377 9.078 1.00 98.56 174 PHE A CA 1
ATOM 1284 C C . PHE A 1 174 ? -3.130 -9.086 9.893 1.00 98.56 174 PHE A C 1
ATOM 1286 O O . PHE A 1 174 ? -2.627 -8.028 9.513 1.00 98.56 174 PHE A O 1
ATOM 1293 N N . VAL A 1 175 ? -3.792 -9.159 11.050 1.00 98.19 175 VAL A N 1
ATOM 1294 C CA . VAL A 1 175 ? -3.887 -8.027 11.984 1.00 98.19 175 VAL A CA 1
ATOM 1295 C C . VAL A 1 175 ? -2.494 -7.639 12.491 1.00 98.19 175 VAL A C 1
ATOM 1297 O O . VAL A 1 175 ? -1.737 -8.476 12.979 1.00 98.19 175 VAL A O 1
ATOM 1300 N N . GLN A 1 176 ? -2.181 -6.350 12.371 1.00 98.06 176 GLN A N 1
ATOM 1301 C CA . GLN A 1 176 ? -0.893 -5.701 12.636 1.00 98.06 176 GLN A CA 1
ATOM 1302 C C . GLN A 1 176 ? 0.278 -6.297 11.853 1.00 98.06 176 GLN A C 1
ATOM 1304 O O . GLN A 1 176 ? 1.415 -6.335 12.327 1.00 98.06 176 GLN A O 1
ATOM 1309 N N . ARG A 1 177 ? -0.003 -6.800 10.648 1.00 98.31 177 ARG A N 1
ATOM 1310 C CA . ARG A 1 177 ? 0.986 -7.425 9.771 1.00 98.31 177 ARG A CA 1
ATOM 1311 C C . ARG A 1 177 ? 0.788 -6.988 8.327 1.00 98.31 177 ARG A C 1
ATOM 1313 O O . ARG A 1 177 ? -0.277 -6.512 7.924 1.00 98.31 177 ARG A O 1
ATOM 1320 N N . ARG A 1 178 ? 1.851 -7.155 7.544 1.00 98.56 178 ARG A N 1
ATOM 1321 C CA . ARG A 1 178 ? 1.766 -7.144 6.087 1.00 98.56 178 ARG A CA 1
ATOM 1322 C C . ARG A 1 178 ? 1.347 -8.527 5.588 1.00 98.56 178 ARG A C 1
ATOM 1324 O O . ARG A 1 178 ? 1.713 -9.532 6.193 1.00 98.56 178 ARG A O 1
ATOM 1331 N N . PHE A 1 179 ? 0.648 -8.558 4.460 1.00 98.75 179 PHE A N 1
ATOM 1332 C CA . PHE A 1 179 ? 0.548 -9.739 3.613 1.00 98.75 179 PHE A CA 1
ATOM 1333 C C . PHE A 1 179 ? 0.692 -9.375 2.136 1.00 98.75 179 PHE A C 1
ATOM 1335 O O . PHE A 1 179 ? 0.628 -8.203 1.755 1.00 98.75 179 PHE A O 1
ATOM 1342 N N . THR A 1 180 ? 0.888 -10.396 1.312 1.00 98.81 180 THR A N 1
ATOM 1343 C CA . THR A 1 180 ? 0.934 -10.295 -0.147 1.00 98.81 180 THR A CA 1
ATOM 1344 C C . THR A 1 180 ? 0.294 -11.526 -0.777 1.00 98.81 180 THR A C 1
ATOM 1346 O O . THR A 1 180 ? -0.013 -12.497 -0.081 1.00 98.81 180 THR A O 1
ATOM 1349 N N . ILE A 1 181 ? 0.074 -11.491 -2.086 1.00 98.75 181 ILE A N 1
ATOM 1350 C CA . ILE A 1 181 ? -0.486 -12.600 -2.856 1.00 98.75 181 ILE A CA 1
ATOM 1351 C C . ILE A 1 181 ? 0.190 -12.698 -4.224 1.00 98.75 181 ILE A C 1
ATOM 1353 O O . ILE A 1 181 ? 0.739 -11.717 -4.720 1.00 98.75 181 ILE A O 1
ATOM 1357 N N . GLY A 1 182 ? 0.094 -13.870 -4.839 1.00 98.44 182 GLY A N 1
ATOM 1358 C CA . GLY A 1 182 ? 0.506 -14.123 -6.219 1.00 98.44 182 GLY A CA 1
ATOM 1359 C C . GLY A 1 182 ? 0.038 -15.503 -6.679 1.00 98.44 182 GLY A C 1
ATOM 1360 O O . GLY A 1 182 ? -0.365 -16.322 -5.848 1.00 98.44 182 GLY A O 1
ATOM 1361 N N . TYR A 1 183 ? 0.062 -15.757 -7.987 1.00 97.69 183 TYR A N 1
ATOM 1362 C CA . TYR A 1 183 ? -0.269 -17.073 -8.557 1.00 97.69 183 TYR A CA 1
ATOM 1363 C C . TYR A 1 183 ? 0.811 -18.097 -8.269 1.00 97.69 183 TYR A C 1
ATOM 1365 O O . TYR A 1 183 ? 1.968 -17.840 -8.651 1.00 97.69 183 TYR A O 1
#

Foldseek 3Di:
DQALVVVLVVCPPAQEDEDPDDQLVPPPDPVSSLCSLLVDLQVLLVNLVSPLSSCVNVQRYAYEYEFAQQLAAQDVVRRNLVDLVSLVVLCVVVVHDSSSSSSSVSRNSSLVSLLVDPGFYEYEHEFSAEEADDQPLDKDKAFRHADADPVGGRYDYPNNVVVVVVCCVVPPPATSGYMYIGD

Solvent-accessible surface area (backbone atoms only — not comparable to full-atom values): 9731 Å² total; per-residue (Å²): 130,70,52,29,68,64,49,36,68,73,48,71,93,44,62,67,45,75,41,78,76,54,64,37,79,81,40,92,48,70,68,50,18,51,51,43,31,38,72,50,32,61,53,44,33,48,37,44,51,21,54,58,56,22,34,68,87,36,80,77,37,32,37,37,36,56,55,38,38,32,54,27,27,82,46,97,93,40,40,34,52,80,35,70,69,61,39,42,54,53,27,58,76,70,74,44,63,69,66,45,55,42,29,36,37,13,35,35,46,18,51,55,58,53,73,76,48,92,62,55,31,28,37,36,27,48,28,73,44,66,43,87,64,66,72,73,84,72,65,47,78,34,48,60,42,76,31,53,30,100,88,68,46,34,33,38,28,48,47,34,51,50,48,54,53,50,48,43,70,75,55,76,77,41,74,70,32,56,29,27,36,10,74

Organism: Streptomyces avermitilis (NCBI:txid33903)

Radius of gyration: 15.87 Å; Cα contacts (8 Å, |Δi|>4): 330; chains: 1; bounding box: 40×37×37 Å

InterPro domains:
  IPR016040 NAD(P)-binding domain [PF13460] (2-168)
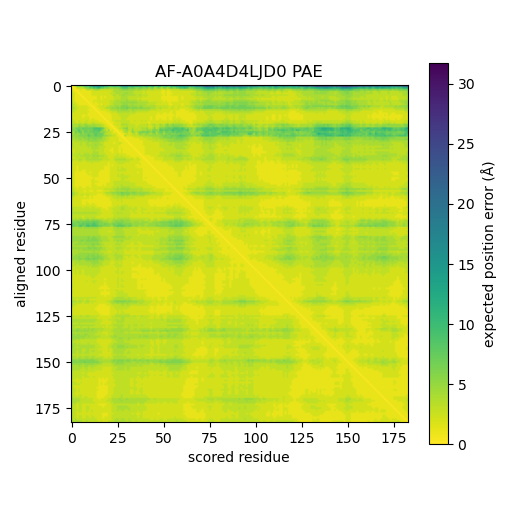  IPR036291 NAD(P)-binding domain superfamily [SSF51735] (2-182)
  IPR051606 Polyketide Oxidoreductase-like [PTHR43355] (2-182)

Secondary structure (DSSP, 8-state):
---HHHHHHHTTT-SEEEE---GGGG-SSHHHHHHHHHH-THHHHHHHHHHHHHGGG-TT-EEEEE--GGGSEEETTEEGGG-HHHHHHHHHHTT--GGGHHHHHHHHHHHHHHHT--S-EEEEE--SEEES-------EEESSS----TTS--EEEHHHHHHHHHHHHHS---TTEEEEEE-

Sequence (183 aa):
MLDAASVAAGISGLDVLISGFQPGNAAKDIADTVARSIADPTVYATAARSLLKALESHPRTRLIVIGGAGSLEIEPGVVRADSDELLHSSLDALGLPRQYAAAVRGHRDALNVLRTSNRLWTYFSPAEDIAPGERTGRFRTGGDQPVLDAEGRSRISVEDAAVALVDEAELPRFVQRRFTIGY

Mean predicted aligned error: 2.81 Å